Protein AF-A0A962FZZ9-F1 (afdb_monomer_lite)

Foldseek 3Di:
DDPVVVVVVVVVVVLVVVLVVLVVVLVVCCVVVVVVLVVLLVVLVVLVVVLVVVVVVLVVLLVVLVVLLVVLVVLLVVLVVLLVVLVVLLVVLVVQLVVLVVQLVVLVVQLVVLVVVPPVSPVSNVVSVVSNVVSVVSNVVSVVVNVVSVVSNVVSVVVNVVSVVSNVVSVVSNVVSVVVVVVSVVSVVVSVVSNVVSVVVVVVSVVVSVVSNVVSVVVVVPD

Radius of gyration: 48.14 Å; chains: 1; bounding box: 103×18×140 Å

Sequence (223 aa):
MDLCHAITCYEKANKEAEKARVDGIVNKFEGEVGNSISMIAELAGELNSSIEEVISTTESNNTLCRDTLVKGEVANDSLQSLQQTSDNITEFVNFIGDVAKKTNLLALNATIEAARAGDAGKGFAVVAGEVKSLAGETAESSEKIAKQTEEIQRVTTSCFSNVQTILKALENVNESAGGVSGAIKQQKLAISEISGNIQNIQSRMTSLIDDIRKANEGQRKAG

Structure (mmCIF, N/CA/C/O backbone):
data_AF-A0A962FZZ9-F1
#
_entry.id   AF-A0A962FZZ9-F1
#
loop_
_atom_site.group_PDB
_atom_site.id
_atom_site.type_symbol
_atom_site.label_atom_id
_atom_site.label_alt_id
_atom_site.label_comp_id
_atom_site.label_asym_id
_atom_site.label_entity_id
_atom_site.label_seq_id
_atom_site.pdbx_PDB_ins_code
_atom_site.Cartn_x
_atom_site.Cartn_y
_atom_site.Cartn_z
_atom_site.occupancy
_atom_site.B_iso_or_equiv
_atom_site.auth_seq_id
_atom_site.auth_comp_id
_atom_site.auth_asym_id
_atom_site.auth_atom_id
_atom_site.pdbx_PDB_model_num
ATOM 1 N N . MET A 1 1 ? 68.351 6.616 -72.343 1.00 56.19 1 MET A N 1
ATOM 2 C CA . MET A 1 1 ? 67.124 6.362 -71.562 1.00 56.19 1 MET A CA 1
ATOM 3 C C . MET A 1 1 ? 66.189 7.514 -71.884 1.00 56.19 1 MET A C 1
ATOM 5 O O . MET A 1 1 ? 66.529 8.645 -71.566 1.00 56.19 1 MET A O 1
ATOM 9 N N . ASP A 1 2 ? 65.143 7.245 -72.665 1.00 79.06 2 ASP A N 1
ATOM 10 C CA . ASP A 1 2 ? 64.266 8.267 -73.248 1.00 79.06 2 ASP A CA 1
ATOM 11 C C . ASP A 1 2 ? 63.449 9.003 -72.185 1.00 79.06 2 ASP A C 1
ATOM 13 O O . ASP A 1 2 ? 62.897 8.380 -71.277 1.00 79.06 2 ASP A O 1
ATOM 17 N N . LEU A 1 3 ? 63.309 10.320 -72.350 1.00 81.69 3 LEU A N 1
ATOM 18 C CA . LEU A 1 3 ? 62.464 11.194 -71.527 1.00 81.69 3 LEU A CA 1
ATOM 19 C C . LEU A 1 3 ? 61.032 10.640 -71.387 1.00 81.69 3 LEU A C 1
ATOM 21 O O . LEU A 1 3 ? 60.432 10.721 -70.321 1.00 81.69 3 LEU A O 1
ATOM 25 N N . CYS A 1 4 ? 60.529 9.995 -72.442 1.00 81.31 4 CYS A N 1
ATOM 26 C CA . CYS A 1 4 ? 59.229 9.328 -72.469 1.00 81.31 4 CYS A CA 1
ATOM 27 C C . CYS A 1 4 ? 59.126 8.203 -71.421 1.00 81.31 4 CYS A C 1
ATOM 29 O O . CYS A 1 4 ? 58.161 8.146 -70.668 1.00 81.31 4 CYS A O 1
ATOM 31 N N . HIS A 1 5 ? 60.162 7.367 -71.283 1.00 85.25 5 HIS A N 1
ATOM 32 C CA . HIS A 1 5 ? 60.181 6.286 -70.292 1.00 85.25 5 HIS A CA 1
ATOM 33 C C . HIS A 1 5 ? 60.235 6.823 -68.852 1.00 85.25 5 HIS A C 1
ATOM 35 O O . HIS A 1 5 ? 59.588 6.277 -67.961 1.00 85.25 5 HIS A O 1
ATOM 41 N N . ALA A 1 6 ? 60.969 7.917 -68.623 1.00 84.38 6 ALA A N 1
ATOM 42 C CA . ALA A 1 6 ? 61.026 8.575 -67.318 1.00 84.38 6 ALA A CA 1
ATOM 43 C C . ALA A 1 6 ? 59.674 9.198 -66.920 1.00 84.38 6 ALA A C 1
ATOM 45 O O . ALA A 1 6 ? 59.256 9.049 -65.772 1.00 84.38 6 ALA A O 1
ATOM 46 N N . ILE A 1 7 ? 58.968 9.829 -67.867 1.00 84.31 7 ILE A N 1
ATOM 47 C CA . ILE A 1 7 ? 57.622 10.384 -67.655 1.00 84.31 7 ILE A CA 1
ATOM 48 C C . ILE A 1 7 ? 56.624 9.266 -67.330 1.00 84.31 7 ILE A C 1
ATOM 50 O O . ILE A 1 7 ? 55.936 9.354 -66.318 1.00 84.31 7 ILE A O 1
ATOM 54 N N . THR A 1 8 ? 56.608 8.168 -68.096 1.00 85.50 8 THR A N 1
ATOM 55 C CA . THR A 1 8 ? 55.702 7.035 -67.831 1.00 85.50 8 THR A CA 1
ATOM 56 C C . THR A 1 8 ? 55.959 6.390 -66.464 1.00 85.50 8 THR A C 1
ATOM 58 O O . THR A 1 8 ? 55.017 6.039 -65.752 1.00 85.50 8 THR A O 1
ATOM 61 N N . CYS A 1 9 ? 57.225 6.242 -66.061 1.00 83.94 9 CYS A N 1
ATOM 62 C CA . CYS A 1 9 ? 57.574 5.730 -64.735 1.00 83.94 9 CYS A CA 1
ATOM 63 C C . CYS A 1 9 ? 57.132 6.680 -63.611 1.00 83.94 9 CYS A C 1
ATOM 65 O O . CYS A 1 9 ? 56.607 6.215 -62.600 1.00 83.94 9 CYS A O 1
ATOM 67 N N . TYR A 1 10 ? 57.298 7.994 -63.795 1.00 85.25 10 TYR A N 1
ATOM 68 C CA . TYR A 1 10 ? 56.841 9.004 -62.839 1.00 85.25 10 TYR A CA 1
ATOM 69 C C . TYR A 1 10 ? 55.309 9.025 -62.709 1.00 85.25 10 TYR A C 1
ATOM 71 O O . TYR A 1 10 ? 54.787 8.978 -61.597 1.00 85.25 10 TYR A O 1
ATOM 79 N N . GLU A 1 11 ? 54.577 9.011 -63.824 1.00 83.06 11 GLU A N 1
ATOM 80 C CA . GLU A 1 11 ? 53.108 8.975 -63.840 1.00 83.06 11 GLU A CA 1
ATOM 81 C C . GLU A 1 11 ? 52.552 7.708 -63.183 1.00 83.06 11 GLU A C 1
ATOM 83 O O . GLU A 1 11 ? 51.590 7.775 -62.414 1.00 83.06 11 GLU A O 1
ATOM 88 N N . LYS A 1 12 ? 53.175 6.550 -63.435 1.00 84.00 12 LYS A N 1
ATOM 89 C CA . LYS A 1 12 ? 52.783 5.282 -62.814 1.00 84.00 12 LYS A CA 1
ATOM 90 C C . LYS A 1 12 ? 53.017 5.291 -61.301 1.00 84.00 12 LYS A C 1
ATOM 92 O O . LYS A 1 12 ? 52.117 4.915 -60.555 1.00 84.00 12 LYS A O 1
ATOM 97 N N . ALA A 1 13 ? 54.185 5.756 -60.855 1.00 83.62 13 ALA A N 1
ATOM 98 C CA . ALA A 1 13 ? 54.503 5.869 -59.432 1.00 83.62 13 ALA A CA 1
ATOM 99 C C . ALA A 1 13 ? 53.561 6.849 -58.712 1.00 83.62 13 ALA A C 1
ATOM 101 O O . ALA A 1 13 ? 53.113 6.573 -57.600 1.00 83.62 13 ALA A O 1
ATOM 102 N N . ASN A 1 14 ? 53.206 7.962 -59.361 1.00 84.06 14 ASN A N 1
ATOM 103 C CA . ASN A 1 14 ? 52.267 8.934 -58.808 1.00 84.06 14 ASN A CA 1
ATOM 104 C C . ASN A 1 14 ? 50.839 8.360 -58.697 1.00 84.06 14 ASN A C 1
ATOM 106 O O . ASN A 1 14 ? 50.213 8.493 -57.648 1.00 84.06 14 ASN A O 1
ATOM 110 N N . LYS A 1 15 ? 50.355 7.633 -59.721 1.00 82.06 15 LYS A N 1
ATOM 111 C CA . LYS A 1 15 ? 49.059 6.919 -59.685 1.00 82.06 15 LYS A CA 1
ATOM 112 C C . LYS A 1 15 ? 49.011 5.849 -58.582 1.00 82.06 15 LYS A C 1
ATOM 114 O O . LYS A 1 15 ? 47.997 5.708 -57.903 1.00 82.06 15 LYS A O 1
ATOM 119 N N . GLU A 1 16 ? 50.091 5.092 -58.383 1.00 81.88 16 GLU A N 1
ATOM 120 C CA . GLU A 1 16 ? 50.178 4.081 -57.316 1.00 81.88 16 GLU A CA 1
ATOM 121 C C . GLU A 1 16 ? 50.181 4.714 -55.913 1.00 81.88 16 GLU A C 1
ATOM 123 O O . GLU A 1 16 ? 49.496 4.218 -55.015 1.00 81.88 16 GLU A O 1
ATOM 128 N N . ALA A 1 17 ? 50.886 5.835 -55.730 1.00 84.62 17 ALA A N 1
ATOM 129 C CA . ALA A 1 17 ? 50.900 6.576 -54.469 1.00 84.62 17 ALA A CA 1
ATOM 130 C C . ALA A 1 17 ? 49.533 7.202 -54.138 1.00 84.62 17 ALA A C 1
ATOM 132 O O . ALA A 1 17 ? 49.081 7.139 -52.992 1.00 84.62 17 ALA A O 1
ATOM 133 N N . GLU A 1 18 ? 48.846 7.769 -55.133 1.00 83.06 18 GLU A N 1
ATOM 134 C CA . GLU A 1 18 ? 47.505 8.333 -54.963 1.00 83.06 18 GLU A CA 1
ATOM 135 C C . GLU A 1 18 ? 46.477 7.249 -54.617 1.00 83.06 18 GLU A C 1
ATOM 137 O O . GLU A 1 18 ? 45.698 7.424 -53.675 1.00 83.06 18 GLU A O 1
ATOM 142 N N . LYS A 1 19 ? 46.553 6.081 -55.273 1.00 82.31 19 LYS A N 1
ATOM 143 C CA . LYS A 1 19 ? 45.726 4.916 -54.939 1.00 82.31 19 LYS A CA 1
ATOM 144 C C . LYS A 1 19 ? 45.917 4.489 -53.484 1.00 82.31 19 LYS A C 1
ATOM 146 O O . LYS A 1 19 ? 44.936 4.363 -52.756 1.00 82.31 19 LYS A O 1
ATOM 151 N N . ALA A 1 20 ? 47.166 4.298 -53.058 1.00 86.00 20 ALA A N 1
ATOM 152 C CA . ALA A 1 20 ? 47.480 3.893 -51.689 1.00 86.00 20 ALA A CA 1
ATOM 153 C C . ALA A 1 20 ? 46.968 4.913 -50.657 1.00 86.00 20 ALA A C 1
ATOM 155 O O . ALA A 1 20 ? 46.494 4.532 -49.585 1.00 86.00 20 ALA A O 1
ATOM 156 N N . ARG A 1 21 ? 47.006 6.211 -50.993 1.00 87.88 21 ARG A N 1
ATOM 157 C CA . ARG A 1 21 ? 46.450 7.276 -50.149 1.00 87.88 21 ARG A CA 1
ATOM 158 C C . ARG A 1 21 ? 44.929 7.171 -50.025 1.00 87.88 21 ARG A C 1
ATOM 160 O O . ARG A 1 21 ? 44.414 7.265 -48.914 1.00 87.88 21 ARG A O 1
ATOM 167 N N . VAL A 1 22 ? 44.217 6.987 -51.139 1.00 87.25 22 VAL A N 1
ATOM 168 C CA . VAL A 1 22 ? 42.750 6.852 -51.150 1.00 87.25 22 VAL A CA 1
ATOM 169 C C . VAL A 1 22 ? 42.314 5.586 -50.411 1.00 87.25 22 VAL A C 1
ATOM 171 O O . VAL A 1 22 ? 41.445 5.675 -49.547 1.00 87.25 22 VAL A O 1
ATOM 174 N N . ASP A 1 23 ? 42.962 4.445 -50.655 1.00 86.94 23 ASP A N 1
ATOM 175 C CA . ASP A 1 23 ? 42.668 3.183 -49.962 1.00 86.94 23 ASP A CA 1
ATOM 176 C C . ASP A 1 23 ? 42.899 3.308 -48.444 1.00 86.94 23 ASP A C 1
ATOM 178 O O . ASP A 1 23 ? 42.096 2.825 -47.646 1.00 86.94 23 ASP A O 1
ATOM 182 N N . GLY A 1 24 ? 43.950 4.023 -48.023 1.00 90.19 24 GLY A N 1
ATOM 183 C CA . GLY A 1 24 ? 44.205 4.321 -46.612 1.00 90.19 24 GLY A CA 1
ATOM 184 C C . GLY A 1 24 ? 43.104 5.165 -45.956 1.00 90.19 24 GLY A C 1
ATOM 185 O O . GLY A 1 24 ? 42.694 4.872 -44.832 1.00 90.19 24 GLY A O 1
ATOM 186 N N . ILE A 1 25 ? 42.589 6.183 -46.657 1.00 90.19 25 ILE A N 1
ATOM 187 C CA . ILE A 1 25 ? 41.469 7.011 -46.177 1.00 90.19 25 ILE A CA 1
ATOM 188 C C . ILE A 1 25 ? 40.185 6.180 -46.090 1.00 90.19 25 ILE A C 1
ATOM 190 O O . ILE A 1 25 ? 39.494 6.247 -45.075 1.00 90.19 25 ILE A O 1
ATOM 194 N N . VAL A 1 26 ? 39.887 5.380 -47.118 1.00 91.19 26 VAL A N 1
ATOM 195 C CA . VAL A 1 26 ? 38.703 4.509 -47.163 1.00 91.19 26 VAL A CA 1
ATOM 196 C C . VAL A 1 26 ? 38.729 3.502 -46.021 1.00 91.19 26 VAL A C 1
ATOM 198 O O . VAL A 1 26 ? 37.742 3.393 -45.306 1.00 91.19 26 VAL A O 1
ATOM 201 N N . ASN A 1 27 ? 39.855 2.826 -45.786 1.00 90.56 27 ASN A N 1
ATOM 202 C CA . ASN A 1 27 ? 39.973 1.847 -44.702 1.00 90.56 27 ASN A CA 1
ATOM 203 C C . ASN A 1 27 ? 39.841 2.499 -43.317 1.00 90.56 27 ASN A C 1
ATOM 205 O O . ASN A 1 27 ? 39.229 1.924 -42.418 1.00 90.56 27 ASN A O 1
ATOM 209 N N . LYS A 1 28 ? 40.388 3.709 -43.135 1.00 91.50 28 LYS A N 1
ATOM 210 C CA . LYS A 1 28 ? 40.236 4.460 -41.882 1.00 91.50 28 LYS A CA 1
ATOM 211 C C . LYS A 1 28 ? 38.779 4.870 -41.650 1.00 91.50 28 LYS A C 1
ATOM 213 O O . LYS A 1 28 ? 38.258 4.649 -40.562 1.00 91.50 28 LYS A O 1
ATOM 218 N N . PHE A 1 29 ? 38.123 5.417 -42.673 1.00 90.12 29 PHE A N 1
ATOM 219 C CA . PHE A 1 29 ? 36.701 5.758 -42.630 1.00 90.12 29 PHE A CA 1
ATOM 220 C C . PHE A 1 29 ? 35.831 4.520 -42.365 1.00 90.12 29 PHE A C 1
ATOM 222 O O . PHE A 1 29 ? 34.927 4.571 -41.534 1.00 90.12 29 PHE A O 1
ATOM 229 N N . GLU A 1 30 ? 36.142 3.398 -43.023 1.00 90.19 30 GLU A N 1
ATOM 230 C CA . GLU A 1 30 ? 35.461 2.116 -42.844 1.00 90.19 30 GLU A CA 1
ATOM 231 C C . GLU A 1 30 ? 35.549 1.634 -41.388 1.00 90.19 30 GLU A C 1
ATOM 233 O O . GLU A 1 30 ? 34.533 1.307 -40.776 1.00 90.19 30 GLU A O 1
ATOM 238 N N . GLY A 1 31 ? 36.743 1.677 -40.794 1.00 89.81 31 GLY A N 1
ATOM 239 C CA . GLY A 1 31 ? 36.942 1.318 -39.391 1.00 89.81 31 GLY A CA 1
ATOM 240 C C . GLY A 1 31 ? 36.222 2.252 -38.413 1.00 89.81 31 GLY A C 1
ATOM 241 O O . GLY A 1 31 ? 35.517 1.785 -37.521 1.00 89.81 31 GLY A O 1
ATOM 242 N N . GLU A 1 32 ? 36.365 3.571 -38.568 1.00 91.75 32 GLU A N 1
ATOM 243 C CA . GLU A 1 32 ? 35.791 4.553 -37.632 1.00 91.75 32 GLU A CA 1
ATOM 244 C C . GLU A 1 32 ? 34.254 4.544 -37.641 1.00 91.75 32 GLU A C 1
ATOM 246 O O . GLU A 1 32 ? 33.614 4.515 -36.582 1.00 91.75 32 GLU A O 1
ATOM 251 N N . VAL A 1 33 ? 33.647 4.522 -38.830 1.00 91.94 33 VAL A N 1
ATOM 252 C CA . VAL A 1 33 ? 32.186 4.505 -38.967 1.00 91.94 33 VAL A CA 1
ATOM 253 C C . VAL A 1 33 ? 31.620 3.129 -38.620 1.00 91.94 33 VAL A C 1
ATOM 255 O O . VAL A 1 33 ? 30.605 3.060 -37.931 1.00 91.94 33 VAL A O 1
ATOM 258 N N . GLY A 1 34 ? 32.285 2.036 -39.013 1.00 91.56 34 GLY A N 1
ATOM 259 C CA . GLY A 1 34 ? 31.862 0.674 -38.672 1.00 91.56 34 GLY A CA 1
ATOM 260 C C . GLY A 1 34 ? 31.853 0.415 -37.162 1.00 91.56 34 GLY A C 1
ATOM 261 O O . GLY A 1 34 ? 30.893 -0.155 -36.633 1.00 91.56 34 GLY A O 1
ATOM 262 N N . ASN A 1 35 ? 32.868 0.912 -36.449 1.00 93.88 35 ASN A N 1
ATOM 263 C CA . ASN A 1 35 ? 32.917 0.861 -34.986 1.00 93.88 35 ASN A CA 1
ATOM 264 C C . ASN A 1 35 ? 31.787 1.684 -34.356 1.00 93.88 35 ASN A C 1
ATOM 266 O O . ASN A 1 35 ? 31.123 1.213 -33.436 1.00 93.88 35 ASN A O 1
ATOM 270 N N . SER A 1 36 ? 31.529 2.887 -34.880 1.00 93.31 36 SER A N 1
ATOM 271 C CA . SER A 1 36 ? 30.443 3.749 -34.394 1.00 93.31 36 SER A CA 1
ATOM 272 C C . SER A 1 36 ? 29.069 3.100 -34.592 1.00 93.31 36 SER A C 1
ATOM 274 O O . SER A 1 36 ? 28.254 3.091 -33.677 1.00 93.31 36 SER A O 1
ATOM 276 N N . ILE A 1 37 ? 28.825 2.497 -35.758 1.00 94.62 37 ILE A N 1
ATOM 277 C CA . ILE A 1 37 ? 27.598 1.743 -36.051 1.00 94.62 37 ILE A CA 1
ATOM 278 C C . ILE A 1 37 ? 27.416 0.581 -35.070 1.00 94.62 37 ILE A C 1
ATOM 280 O O . ILE A 1 37 ? 26.327 0.413 -34.522 1.00 94.62 37 ILE A O 1
ATOM 284 N N . SER A 1 38 ? 28.475 -0.196 -34.836 1.00 93.00 38 SER A N 1
ATOM 285 C CA . SER A 1 38 ? 28.430 -1.350 -33.929 1.00 93.00 38 SER A CA 1
ATOM 286 C C . SER A 1 38 ? 28.113 -0.922 -32.495 1.00 93.00 38 SER A C 1
ATOM 288 O O . SER A 1 38 ? 27.245 -1.515 -31.862 1.00 93.00 38 SER A O 1
ATOM 290 N N . MET A 1 39 ? 28.734 0.163 -32.022 1.00 95.50 39 MET A N 1
ATOM 291 C CA . MET A 1 39 ? 28.469 0.732 -30.698 1.00 95.50 39 MET A CA 1
ATOM 292 C C . MET A 1 39 ? 27.019 1.215 -30.553 1.00 95.50 39 MET A C 1
ATOM 294 O O . MET A 1 39 ? 26.377 0.951 -29.542 1.00 95.50 39 MET A O 1
ATOM 298 N N . ILE A 1 40 ? 26.466 1.898 -31.562 1.00 94.69 40 ILE A N 1
ATOM 299 C CA . ILE A 1 40 ? 25.064 2.348 -31.512 1.00 94.69 40 ILE A CA 1
ATOM 300 C C . ILE A 1 40 ? 24.113 1.139 -31.522 1.00 94.69 40 ILE A C 1
ATOM 302 O O . ILE A 1 40 ? 23.095 1.161 -30.833 1.00 94.69 40 ILE A O 1
ATOM 306 N N . ALA A 1 41 ? 24.430 0.077 -32.270 1.00 92.62 41 ALA A N 1
ATOM 307 C CA . ALA A 1 41 ? 23.616 -1.138 -32.303 1.00 92.62 41 ALA A CA 1
ATOM 308 C C . ALA A 1 41 ? 23.592 -1.854 -30.943 1.00 92.62 41 ALA A C 1
ATOM 310 O O . ALA A 1 41 ? 22.530 -2.297 -30.508 1.00 92.62 41 ALA A O 1
ATOM 311 N N . GLU A 1 42 ? 24.739 -1.920 -30.265 1.00 95.44 42 GLU A N 1
ATOM 312 C CA . GLU A 1 42 ? 24.859 -2.455 -28.906 1.00 95.44 42 GLU A CA 1
ATOM 313 C C . GLU A 1 42 ? 24.016 -1.644 -27.913 1.00 95.44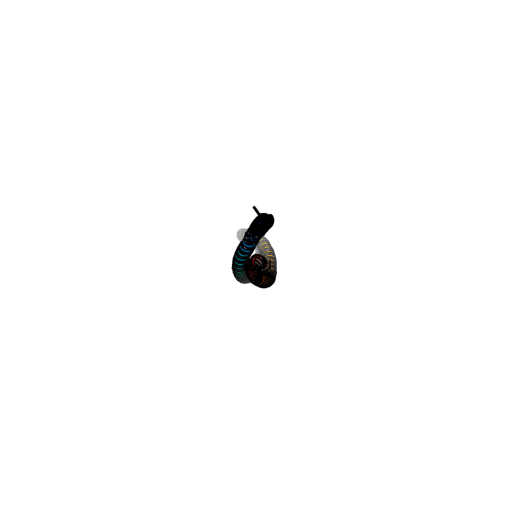 42 GLU A C 1
ATOM 315 O O . GLU A 1 42 ? 23.142 -2.206 -27.254 1.00 95.44 42 GLU A O 1
ATOM 320 N N . LEU A 1 43 ? 24.168 -0.314 -27.903 1.00 95.19 43 LEU A N 1
ATOM 321 C CA . LEU A 1 43 ? 23.377 0.583 -27.050 1.00 95.19 43 LEU A CA 1
ATOM 322 C C . LEU A 1 43 ? 21.867 0.471 -27.316 1.00 95.19 43 LEU A C 1
ATOM 324 O O . LEU A 1 43 ? 21.064 0.520 -26.386 1.00 95.19 43 LEU A O 1
ATOM 328 N N . ALA A 1 44 ? 21.456 0.305 -28.576 1.00 93.62 44 ALA A N 1
ATOM 329 C CA . ALA A 1 44 ? 20.053 0.082 -28.923 1.00 93.62 44 ALA A CA 1
ATOM 330 C C . ALA A 1 44 ? 19.524 -1.252 -28.358 1.00 93.62 44 ALA A C 1
ATOM 332 O O . ALA A 1 44 ? 18.380 -1.315 -27.902 1.00 93.62 44 ALA A O 1
ATOM 333 N N . GLY A 1 45 ? 20.352 -2.302 -28.352 1.00 92.69 45 GLY A N 1
ATOM 334 C CA . GLY A 1 45 ? 20.032 -3.595 -27.741 1.00 92.69 45 GLY A CA 1
ATOM 335 C C . GLY A 1 45 ? 19.935 -3.533 -26.212 1.00 92.69 45 GLY A C 1
ATOM 336 O O . GLY A 1 45 ? 18.989 -4.074 -25.630 1.00 92.69 45 GLY A O 1
ATOM 337 N N . GLU A 1 46 ? 20.859 -2.825 -25.560 1.00 95.19 46 GLU A N 1
ATOM 338 C CA . GLU A 1 46 ? 20.808 -2.567 -24.115 1.00 95.19 46 GLU A CA 1
ATOM 339 C C . GLU A 1 46 ? 19.552 -1.776 -23.729 1.00 95.19 46 GLU A C 1
ATOM 341 O O . GLU A 1 46 ? 18.844 -2.156 -22.795 1.00 95.19 46 GLU A O 1
ATOM 346 N N . LEU A 1 47 ? 19.211 -0.727 -24.488 1.00 94.88 47 LEU A N 1
ATOM 347 C CA . LEU A 1 47 ? 17.989 0.049 -24.269 1.00 94.88 47 LEU A CA 1
ATOM 348 C C . LEU A 1 47 ? 16.725 -0.802 -24.420 1.00 94.88 47 LEU A C 1
ATOM 350 O O . LEU A 1 47 ? 15.811 -0.671 -23.609 1.00 94.88 47 LEU A O 1
ATOM 354 N N . ASN A 1 48 ? 16.662 -1.693 -25.416 1.00 93.81 48 ASN A N 1
ATOM 355 C CA . ASN A 1 48 ? 15.520 -2.600 -25.554 1.00 93.81 48 ASN A CA 1
ATOM 356 C C . ASN A 1 48 ? 15.388 -3.523 -24.333 1.00 93.81 48 ASN A C 1
ATOM 358 O O . ASN A 1 48 ? 14.285 -3.713 -23.826 1.00 93.81 48 ASN A O 1
ATOM 362 N N . SER A 1 49 ? 16.510 -4.045 -23.834 1.00 95.19 49 SER A N 1
ATOM 363 C CA .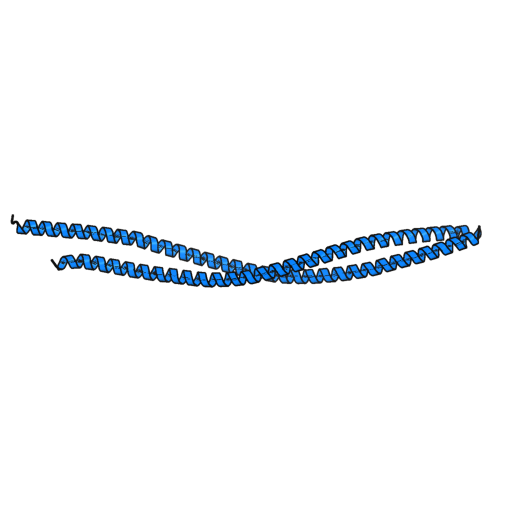 SER A 1 49 ? 16.530 -4.907 -22.646 1.00 95.19 49 SER A CA 1
ATOM 364 C C . SER A 1 49 ? 16.074 -4.150 -21.392 1.00 95.19 49 SER A C 1
ATOM 366 O O . SER A 1 49 ? 15.244 -4.647 -20.634 1.00 95.19 49 SER A O 1
ATOM 368 N N . SER A 1 50 ? 16.538 -2.909 -21.212 1.00 95.94 50 SER A N 1
ATOM 369 C CA . SER A 1 50 ? 16.097 -2.036 -20.117 1.00 95.94 50 SER A CA 1
ATOM 370 C C . SER A 1 50 ? 14.596 -1.730 -20.194 1.00 95.94 50 SER A C 1
ATOM 372 O O . SER A 1 50 ? 13.906 -1.751 -19.177 1.00 95.94 50 SER A O 1
ATOM 374 N N . ILE A 1 51 ? 14.048 -1.516 -21.394 1.00 94.88 51 ILE A N 1
ATOM 375 C CA . ILE A 1 51 ? 12.603 -1.319 -21.573 1.00 94.88 51 ILE A CA 1
ATOM 376 C C . ILE A 1 51 ? 11.807 -2.557 -21.152 1.00 94.88 51 ILE A C 1
ATOM 378 O O . ILE A 1 51 ? 10.774 -2.414 -20.499 1.00 94.88 51 ILE A O 1
ATOM 382 N N . GLU A 1 52 ? 12.258 -3.761 -21.503 1.00 93.19 52 GLU A N 1
ATOM 383 C CA . GLU A 1 52 ? 11.591 -5.005 -21.095 1.00 93.19 52 GLU A CA 1
ATOM 384 C C . GLU A 1 52 ? 11.578 -5.177 -19.568 1.00 93.19 52 GLU A C 1
ATOM 386 O O . GLU A 1 52 ? 10.559 -5.569 -18.994 1.00 93.19 52 GLU A O 1
ATOM 391 N N . GLU A 1 53 ? 12.659 -4.794 -18.888 1.00 95.06 53 GLU A N 1
ATOM 392 C CA . GLU A 1 53 ? 12.720 -4.770 -17.424 1.00 95.06 53 GLU A CA 1
ATOM 393 C C . GLU A 1 53 ? 11.742 -3.751 -16.815 1.00 95.06 53 GLU A C 1
ATOM 395 O O . GLU A 1 53 ? 11.030 -4.061 -15.851 1.00 95.06 53 GLU A O 1
ATOM 400 N N . VAL A 1 54 ? 11.646 -2.551 -17.398 1.00 93.50 54 VAL A N 1
ATOM 401 C CA . VAL A 1 54 ? 10.693 -1.521 -16.956 1.00 93.50 54 VAL A CA 1
ATOM 402 C C . VAL A 1 54 ? 9.248 -1.989 -17.160 1.00 93.50 54 VAL A C 1
ATOM 404 O O . VAL A 1 54 ? 8.414 -1.750 -16.283 1.00 93.50 54 VAL A O 1
ATOM 407 N N . ILE A 1 55 ? 8.940 -2.692 -18.257 1.00 92.44 55 ILE A N 1
ATOM 408 C CA . ILE A 1 55 ? 7.619 -3.306 -18.489 1.00 92.44 55 ILE A CA 1
ATOM 409 C C . ILE A 1 55 ? 7.297 -4.290 -17.365 1.00 92.44 55 ILE A C 1
ATOM 411 O O . ILE A 1 55 ? 6.285 -4.126 -16.686 1.00 92.44 55 ILE A O 1
ATOM 415 N N . SER A 1 56 ? 8.184 -5.260 -17.130 1.00 93.62 56 SER A N 1
ATOM 416 C CA . SER A 1 56 ? 8.005 -6.286 -16.096 1.00 93.62 56 SER A CA 1
ATOM 417 C C . SER A 1 56 ? 7.798 -5.668 -14.707 1.00 93.62 56 SER A C 1
ATOM 419 O O . SER A 1 56 ? 6.864 -6.013 -13.977 1.00 93.62 56 SER A O 1
ATOM 421 N N . THR A 1 57 ? 8.610 -4.666 -14.365 1.00 93.00 57 THR A N 1
ATOM 422 C CA . THR A 1 57 ? 8.500 -3.933 -13.096 1.00 93.00 57 THR A CA 1
ATOM 423 C C . THR A 1 57 ? 7.173 -3.178 -12.990 1.00 93.00 57 THR A C 1
ATOM 425 O O . THR A 1 57 ? 6.533 -3.184 -11.937 1.00 93.00 57 THR A O 1
ATOM 428 N N . THR A 1 58 ? 6.718 -2.559 -14.080 1.00 92.19 58 THR A N 1
ATOM 429 C CA . THR A 1 58 ? 5.443 -1.828 -14.123 1.00 92.19 58 THR A CA 1
ATOM 430 C C . THR A 1 58 ? 4.248 -2.771 -13.953 1.00 92.19 58 THR A C 1
ATOM 432 O O . THR A 1 58 ? 3.329 -2.466 -13.193 1.00 92.19 58 THR A O 1
ATOM 435 N N . GLU A 1 59 ? 4.259 -3.939 -14.597 1.00 90.81 59 GLU A N 1
ATOM 436 C CA . GLU A 1 59 ? 3.211 -4.961 -14.453 1.00 90.81 59 GLU A CA 1
ATOM 437 C C . GLU A 1 59 ? 3.147 -5.532 -13.028 1.00 90.81 59 GLU A C 1
ATOM 439 O O . GLU A 1 59 ? 2.061 -5.677 -12.451 1.00 90.81 59 GLU A O 1
ATOM 444 N N . SER A 1 60 ? 4.312 -5.793 -12.430 1.00 93.44 60 SER A N 1
ATOM 445 C CA . SER A 1 60 ? 4.424 -6.220 -11.033 1.00 93.44 60 SER A CA 1
ATOM 446 C C . SER A 1 60 ? 3.849 -5.166 -10.078 1.00 93.44 60 SER A C 1
ATOM 448 O O . SER A 1 60 ? 3.008 -5.481 -9.230 1.00 93.44 60 SER A O 1
ATOM 450 N N . ASN A 1 61 ? 4.201 -3.891 -10.277 1.00 92.06 61 ASN A N 1
ATOM 451 C CA . ASN A 1 61 ? 3.675 -2.780 -9.482 1.00 92.06 61 ASN A CA 1
ATOM 452 C C . ASN A 1 61 ? 2.153 -2.640 -9.605 1.00 92.06 61 ASN A C 1
ATOM 454 O O . ASN A 1 61 ? 1.481 -2.439 -8.594 1.00 92.06 61 ASN A O 1
ATOM 458 N N . ASN A 1 62 ? 1.591 -2.794 -10.807 1.00 91.12 62 ASN A N 1
ATOM 459 C CA . ASN A 1 62 ? 0.139 -2.767 -11.008 1.00 91.12 62 ASN A CA 1
ATOM 460 C C . ASN A 1 62 ? -0.565 -3.895 -10.245 1.00 91.12 62 ASN A C 1
ATOM 462 O O . ASN A 1 62 ? -1.605 -3.678 -9.619 1.00 91.12 62 ASN A O 1
ATOM 466 N N . THR A 1 63 ? 0.021 -5.093 -10.252 1.00 93.06 63 THR A N 1
ATOM 467 C CA . THR A 1 63 ? -0.506 -6.239 -9.501 1.00 93.06 63 THR A CA 1
ATOM 468 C C . THR A 1 63 ? -0.479 -5.969 -7.996 1.00 93.06 63 THR A C 1
ATOM 470 O O . THR A 1 63 ? -1.486 -6.174 -7.317 1.00 93.06 63 THR A O 1
ATOM 473 N N . LEU A 1 64 ? 0.634 -5.436 -7.483 1.00 93.12 64 LEU A N 1
ATOM 474 C CA . LEU A 1 64 ? 0.776 -5.063 -6.075 1.00 93.12 64 LEU A CA 1
ATOM 475 C C . LEU A 1 64 ? -0.211 -3.959 -5.666 1.00 93.12 64 LEU A C 1
ATOM 477 O O . LEU A 1 64 ? -0.821 -4.044 -4.599 1.00 93.12 64 LEU A O 1
ATOM 481 N N . CYS A 1 65 ? -0.411 -2.946 -6.512 1.00 92.94 65 CYS A N 1
ATOM 482 C CA . CYS A 1 65 ? -1.380 -1.880 -6.255 1.00 92.94 65 CYS A CA 1
ATOM 483 C C . CYS A 1 65 ? -2.799 -2.438 -6.152 1.00 92.94 65 CYS A C 1
ATOM 485 O O . CYS A 1 65 ? -3.520 -2.106 -5.214 1.00 92.94 65 CYS A O 1
ATOM 487 N N . ARG A 1 66 ? -3.183 -3.341 -7.061 1.00 91.31 66 ARG A N 1
ATOM 488 C CA . ARG A 1 66 ? -4.501 -3.983 -7.041 1.00 91.31 66 ARG A CA 1
ATOM 489 C C . ARG A 1 66 ? -4.723 -4.834 -5.790 1.00 91.31 66 ARG A C 1
ATOM 491 O O . ARG A 1 66 ? -5.788 -4.745 -5.189 1.00 91.31 66 ARG A O 1
ATOM 498 N N . ASP A 1 67 ? -3.734 -5.626 -5.382 1.00 94.38 67 ASP A N 1
ATOM 499 C CA . ASP A 1 67 ? -3.801 -6.395 -4.130 1.00 94.38 67 ASP A CA 1
ATOM 500 C C . ASP A 1 67 ? -3.923 -5.471 -2.906 1.00 94.38 67 ASP A C 1
ATOM 502 O O . ASP A 1 67 ? -4.715 -5.713 -1.994 1.00 94.38 67 ASP A O 1
ATOM 506 N N . THR A 1 68 ? -3.194 -4.354 -2.913 1.00 94.44 68 THR A N 1
ATOM 507 C CA . THR A 1 68 ? -3.246 -3.370 -1.825 1.00 94.44 68 THR A CA 1
ATOM 508 C C . THR A 1 68 ? -4.600 -2.658 -1.759 1.00 94.44 68 THR A C 1
ATOM 510 O O . THR A 1 68 ? -5.095 -2.428 -0.658 1.00 94.44 68 THR A O 1
ATOM 513 N N . LEU A 1 69 ? -5.239 -2.369 -2.900 1.00 92.94 69 LEU A N 1
ATOM 514 C CA . LEU A 1 69 ? -6.602 -1.822 -2.942 1.00 92.94 69 LEU A CA 1
ATOM 515 C C . LEU A 1 69 ? -7.600 -2.767 -2.259 1.00 92.94 69 LEU A C 1
ATOM 517 O O . LEU A 1 69 ? -8.316 -2.341 -1.356 1.00 92.94 69 LEU A O 1
ATOM 521 N N . VAL A 1 70 ? -7.572 -4.060 -2.602 1.00 94.06 70 VAL A N 1
ATOM 522 C CA . VAL A 1 70 ? -8.441 -5.077 -1.978 1.00 94.06 70 VAL A CA 1
ATOM 523 C C . VAL A 1 70 ? -8.197 -5.162 -0.468 1.00 94.06 70 VAL A C 1
ATOM 525 O O . VAL A 1 70 ? -9.136 -5.201 0.324 1.00 94.06 70 VAL A O 1
ATOM 528 N N . LYS A 1 71 ? -6.932 -5.148 -0.034 1.00 94.94 71 LYS A N 1
ATOM 529 C CA . LYS A 1 71 ? -6.590 -5.133 1.399 1.00 94.94 71 LYS A CA 1
ATOM 530 C C . LYS A 1 71 ? -7.083 -3.870 2.105 1.00 94.94 71 LYS A C 1
ATOM 532 O O . LYS A 1 71 ? -7.496 -3.947 3.261 1.00 94.94 71 LYS A O 1
ATOM 537 N N . GLY A 1 72 ? -7.047 -2.725 1.427 1.00 95.06 72 GLY A N 1
ATOM 538 C CA . GLY A 1 72 ? -7.583 -1.467 1.935 1.00 95.06 72 GLY A CA 1
ATOM 539 C C . GLY A 1 72 ? -9.099 -1.516 2.134 1.00 95.06 72 GLY A C 1
ATOM 540 O O . GLY A 1 72 ? -9.575 -1.071 3.175 1.00 95.06 72 GLY A O 1
ATOM 541 N N . GLU A 1 73 ? -9.846 -2.122 1.207 1.00 92.50 73 GLU A N 1
ATOM 542 C CA . GLU A 1 73 ? -11.294 -2.350 1.349 1.00 92.50 73 GLU A CA 1
ATOM 543 C C . GLU A 1 73 ? -11.610 -3.247 2.557 1.00 92.50 73 GLU A C 1
ATOM 545 O O . GLU A 1 73 ? -12.408 -2.874 3.415 1.00 92.50 73 GLU A O 1
ATOM 550 N N . VAL A 1 74 ? -10.903 -4.372 2.712 1.00 95.81 74 VAL A N 1
ATOM 551 C CA . VAL A 1 74 ? -11.080 -5.272 3.870 1.00 95.81 74 VAL A CA 1
ATOM 552 C C . VAL A 1 74 ? -10.761 -4.570 5.199 1.00 95.81 74 VAL A C 1
ATOM 554 O O . VAL A 1 74 ? -11.443 -4.781 6.210 1.00 95.81 74 VAL A O 1
ATOM 557 N N . ALA A 1 75 ? -9.732 -3.717 5.222 1.00 95.94 75 ALA A N 1
ATOM 558 C CA . ALA A 1 75 ? -9.404 -2.909 6.394 1.00 95.94 75 ALA A CA 1
ATOM 559 C C . ALA A 1 75 ? -10.515 -1.893 6.708 1.00 95.94 75 ALA A C 1
ATOM 561 O O . ALA A 1 75 ? -10.848 -1.692 7.875 1.00 95.94 75 ALA A O 1
ATOM 562 N N . ASN A 1 76 ? -11.115 -1.291 5.680 1.00 94.00 76 ASN A N 1
ATOM 563 C CA . ASN A 1 76 ? -12.227 -0.354 5.809 1.00 94.00 76 ASN A CA 1
ATOM 564 C C . ASN A 1 76 ? -13.461 -1.019 6.448 1.00 94.00 76 ASN A C 1
ATOM 566 O O . ASN A 1 76 ? -14.019 -0.482 7.406 1.00 94.00 76 ASN A O 1
ATOM 570 N N . ASP A 1 77 ? -13.818 -2.224 5.998 1.00 95.12 77 ASP A N 1
ATOM 571 C CA . ASP A 1 77 ? -14.934 -3.009 6.550 1.00 95.12 77 ASP A CA 1
ATOM 572 C C . ASP A 1 77 ? -14.684 -3.427 8.009 1.00 95.12 77 ASP A C 1
ATOM 574 O O . ASP A 1 77 ? -15.574 -3.372 8.867 1.00 95.12 77 ASP A O 1
ATOM 578 N N . SER A 1 78 ? -13.440 -3.806 8.317 1.00 96.06 78 SER A N 1
ATOM 579 C CA . SER A 1 78 ? -13.006 -4.140 9.679 1.00 96.06 78 SER A CA 1
ATOM 580 C C . SER A 1 78 ? -13.130 -2.941 10.622 1.00 96.06 78 SER A C 1
ATOM 582 O O . SER A 1 78 ? -13.631 -3.076 11.740 1.00 96.06 78 SER A O 1
ATOM 584 N N . LEU A 1 79 ? -12.718 -1.753 10.169 1.00 96.38 79 LEU A N 1
ATOM 585 C CA . LEU A 1 79 ? -12.832 -0.513 10.940 1.00 96.38 79 LEU A CA 1
ATOM 586 C C . LEU A 1 79 ? -14.293 -0.100 11.146 1.00 96.38 79 LEU A C 1
ATOM 588 O O . LEU A 1 79 ? -14.649 0.329 12.241 1.00 96.38 79 LEU A O 1
ATOM 592 N N . GLN A 1 80 ? -15.153 -0.279 10.140 1.00 95.25 80 GLN A N 1
ATOM 593 C CA . GLN A 1 80 ? -16.587 -0.024 10.279 1.00 95.25 80 GLN A CA 1
ATOM 594 C C . GLN A 1 80 ? -17.231 -0.962 11.311 1.00 95.25 80 GLN A C 1
ATOM 596 O O . GLN A 1 80 ? -18.006 -0.523 12.162 1.00 95.25 80 GLN A O 1
ATOM 601 N N . SER A 1 81 ? -16.868 -2.246 11.282 1.00 96.12 81 SER A N 1
ATOM 602 C CA . SER A 1 81 ? -17.339 -3.235 12.259 1.00 96.12 81 SER A CA 1
ATOM 603 C C . SER A 1 81 ? -16.859 -2.915 13.679 1.00 96.12 81 SER A C 1
ATOM 605 O O . SER A 1 81 ? -17.615 -3.060 14.645 1.00 96.12 81 SER A O 1
ATOM 607 N N . LEU A 1 82 ? -15.616 -2.440 13.815 1.00 96.38 82 LEU A N 1
ATOM 608 C CA . LEU A 1 82 ? -15.066 -1.994 15.093 1.00 96.38 82 LEU A CA 1
ATOM 609 C C . LEU A 1 82 ? -15.820 -0.772 15.627 1.00 96.38 82 LEU A C 1
ATOM 611 O O . LEU A 1 82 ? -16.215 -0.782 16.789 1.00 96.38 82 LEU A O 1
ATOM 615 N N . GLN A 1 83 ? -16.091 0.223 14.776 1.00 95.88 83 GLN A N 1
ATOM 616 C CA . GLN A 1 83 ? -16.872 1.404 15.148 1.00 95.88 83 GLN A CA 1
ATOM 617 C C . GLN A 1 83 ? -18.259 1.012 15.677 1.00 95.88 83 GLN A C 1
ATOM 619 O O . GLN A 1 83 ? -18.623 1.410 16.780 1.00 95.88 83 GLN A O 1
ATOM 624 N N . GLN A 1 84 ? -18.987 0.152 14.956 1.00 96.19 84 GLN A N 1
ATOM 625 C CA . GLN A 1 84 ? -20.299 -0.335 15.398 1.00 96.19 84 GLN A CA 1
ATOM 626 C C . GLN A 1 84 ? -20.221 -1.075 16.742 1.00 96.19 84 GLN A C 1
ATOM 628 O O . GLN A 1 84 ? -21.097 -0.938 17.596 1.00 96.19 84 GLN A O 1
ATOM 633 N N . THR A 1 85 ? -19.168 -1.868 16.943 1.00 96.62 85 THR A N 1
ATOM 634 C CA . THR A 1 85 ? -18.957 -2.599 18.198 1.00 96.62 85 THR A CA 1
ATOM 635 C C . THR A 1 85 ? -18.684 -1.638 19.356 1.00 96.62 85 THR A C 1
ATOM 637 O O . THR A 1 85 ? -19.252 -1.805 20.434 1.00 96.62 85 THR A O 1
ATOM 640 N N . SER A 1 86 ? -17.864 -0.608 19.141 1.00 96.81 86 SER A N 1
ATOM 641 C CA . SER A 1 86 ? -17.597 0.439 20.132 1.00 96.81 86 SER A CA 1
ATOM 642 C C . SER A 1 86 ? -18.842 1.262 20.473 1.00 96.81 86 SER A C 1
ATOM 644 O O . SER A 1 86 ? -19.053 1.587 21.643 1.00 96.81 86 SER A O 1
ATOM 646 N N . ASP A 1 87 ? -19.702 1.548 19.495 1.00 95.94 87 ASP A N 1
ATOM 647 C CA . ASP A 1 87 ? -20.973 2.243 19.727 1.00 95.94 87 ASP A CA 1
ATOM 648 C C . ASP A 1 87 ? -21.896 1.407 20.628 1.00 95.94 87 ASP A C 1
ATOM 650 O O . ASP A 1 87 ? -22.411 1.908 21.630 1.00 95.94 87 ASP A O 1
ATOM 654 N N . ASN A 1 88 ? -22.011 0.104 20.353 1.00 97.19 88 ASN A N 1
ATOM 655 C CA . ASN A 1 88 ? -22.782 -0.818 21.191 1.00 97.19 88 ASN A CA 1
ATOM 656 C C . ASN A 1 88 ? -22.216 -0.896 22.621 1.00 97.19 88 ASN A C 1
ATOM 658 O O . ASN A 1 88 ? -22.972 -0.880 23.591 1.00 97.19 88 ASN A O 1
ATOM 662 N N . ILE A 1 89 ? -20.886 -0.958 22.779 1.00 97.12 89 ILE A N 1
ATOM 663 C CA . ILE A 1 89 ? -20.240 -0.942 24.104 1.00 97.12 89 ILE A CA 1
ATOM 664 C C . ILE A 1 89 ? -20.598 0.344 24.853 1.00 97.12 89 ILE A C 1
ATOM 666 O O . ILE A 1 89 ? -20.946 0.283 26.030 1.00 97.12 89 ILE A O 1
ATOM 670 N N . THR A 1 90 ? -20.563 1.490 24.174 1.00 96.88 90 THR A N 1
ATOM 671 C CA . THR A 1 90 ? -20.921 2.787 24.762 1.00 96.88 90 THR A CA 1
ATOM 672 C C . THR A 1 90 ? -22.361 2.782 25.277 1.00 96.88 90 THR A C 1
ATOM 674 O O . THR A 1 90 ? -22.616 3.214 26.402 1.00 96.88 90 THR A O 1
ATOM 677 N N . GLU A 1 91 ? -23.304 2.233 24.506 1.00 97.12 91 GLU A N 1
ATOM 678 C CA . GLU A 1 91 ? -24.700 2.081 24.931 1.00 97.12 91 GLU A CA 1
ATOM 679 C C . GLU A 1 91 ? -24.828 1.203 26.188 1.00 97.12 91 GLU A C 1
ATOM 681 O O . GLU A 1 91 ? -25.461 1.609 27.169 1.00 97.12 91 GLU A O 1
ATOM 686 N N . PHE A 1 92 ? -24.168 0.039 26.212 1.00 97.38 92 PHE A N 1
ATOM 687 C CA . PHE A 1 92 ? -24.175 -0.855 27.374 1.00 97.38 92 PHE A CA 1
ATOM 688 C C . PHE A 1 92 ? -23.566 -0.209 28.620 1.00 97.38 92 PHE A C 1
ATOM 690 O O . PHE A 1 92 ? -24.117 -0.331 29.714 1.00 97.38 92 PHE A O 1
ATOM 697 N N . VAL A 1 93 ? -22.445 0.493 28.471 1.00 97.50 93 VAL A N 1
ATOM 698 C CA . VAL A 1 93 ? -21.758 1.167 29.578 1.00 97.50 93 VAL A CA 1
ATOM 699 C C . VAL A 1 93 ? -22.619 2.290 30.154 1.00 97.50 93 VAL A C 1
ATOM 701 O O . VAL A 1 93 ? -22.733 2.408 31.376 1.00 97.50 93 VAL A O 1
ATOM 704 N N . ASN A 1 94 ? -23.293 3.063 29.299 1.00 96.00 94 ASN A N 1
ATOM 705 C CA . ASN A 1 94 ? -24.244 4.086 29.733 1.00 96.00 94 ASN A CA 1
ATOM 706 C C . ASN A 1 94 ? -25.419 3.470 30.504 1.00 96.00 94 ASN A C 1
ATOM 708 O O . ASN A 1 94 ? -25.773 3.954 31.582 1.00 96.00 94 ASN A O 1
ATOM 712 N N . PHE A 1 95 ? -25.971 2.357 30.010 1.00 97.88 95 PHE A N 1
ATOM 713 C CA . PHE A 1 95 ? -27.023 1.620 30.707 1.00 97.88 95 PHE A CA 1
ATOM 714 C C . PHE A 1 95 ? -26.566 1.118 32.087 1.00 97.88 95 PHE A C 1
ATOM 716 O O . PHE A 1 95 ? -27.284 1.304 33.071 1.00 97.88 95 PHE A O 1
ATOM 723 N N . ILE A 1 96 ? -25.365 0.536 32.195 1.00 97.69 96 ILE A N 1
ATOM 724 C CA . ILE A 1 96 ? -24.795 0.085 33.477 1.00 97.69 96 ILE A CA 1
ATOM 725 C C . ILE A 1 96 ? -24.619 1.270 34.432 1.00 97.69 96 ILE A C 1
ATOM 727 O O . ILE A 1 96 ? -24.999 1.173 35.601 1.00 97.69 96 ILE A O 1
ATOM 731 N N . GLY A 1 97 ? -24.112 2.403 33.941 1.00 96.94 97 GLY A N 1
ATOM 732 C CA . GLY A 1 97 ? -23.982 3.629 34.727 1.00 96.94 97 GLY A CA 1
ATOM 733 C C . GLY A 1 97 ? -25.326 4.115 35.279 1.00 96.94 97 GLY A C 1
ATOM 734 O O . GLY A 1 97 ? -25.422 4.502 36.446 1.00 96.94 97 GLY A O 1
ATOM 735 N N . ASP A 1 98 ? -26.393 4.041 34.487 1.00 97.25 98 ASP A N 1
ATOM 736 C CA . ASP A 1 98 ? -27.737 4.416 34.928 1.00 97.25 98 ASP A CA 1
ATOM 737 C C . ASP A 1 98 ? -28.352 3.412 35.910 1.00 97.25 98 ASP A C 1
ATOM 739 O O . ASP A 1 98 ? -29.023 3.816 36.867 1.00 97.25 98 ASP A O 1
ATOM 743 N N . VAL A 1 99 ? -28.091 2.113 35.736 1.00 97.50 99 VAL A N 1
ATOM 744 C CA . VAL A 1 99 ? -28.447 1.081 36.721 1.00 97.50 99 VAL A CA 1
ATOM 745 C C . VAL A 1 99 ? -27.720 1.341 38.040 1.00 97.50 99 VAL A C 1
ATOM 747 O O . VAL A 1 99 ? -28.360 1.346 39.090 1.00 97.50 99 VAL A O 1
ATOM 750 N N . ALA A 1 100 ? -26.422 1.645 38.006 1.00 97.88 100 ALA A N 1
ATOM 751 C CA . ALA A 1 100 ? -25.630 1.963 39.190 1.00 97.88 100 ALA A CA 1
ATOM 752 C C . ALA A 1 100 ? -26.176 3.196 39.932 1.00 97.88 100 ALA A C 1
ATOM 754 O O . ALA A 1 100 ? -26.379 3.147 41.146 1.00 97.88 100 ALA A O 1
ATOM 755 N N . LYS A 1 101 ? -26.530 4.272 39.213 1.00 96.12 101 LYS A N 1
ATOM 756 C CA . LYS A 1 101 ? -27.179 5.460 39.805 1.00 96.12 101 LYS A CA 1
ATOM 757 C C . LYS A 1 101 ? -28.515 5.119 40.476 1.00 96.12 101 LYS A C 1
ATOM 759 O O . LYS A 1 101 ? -28.771 5.577 41.590 1.00 96.12 101 LYS A O 1
ATOM 764 N N . LYS A 1 102 ? -29.364 4.307 39.832 1.00 97.50 102 LYS A N 1
ATOM 765 C CA . LYS A 1 102 ? -30.650 3.859 40.406 1.00 97.50 102 LYS A CA 1
ATOM 766 C C . LYS A 1 102 ? -30.443 2.995 41.650 1.00 97.50 102 LYS A C 1
ATOM 768 O O . LYS A 1 102 ? -31.114 3.217 42.655 1.00 97.50 102 LYS A O 1
ATOM 773 N N . THR A 1 103 ? -29.492 2.065 41.614 1.00 97.62 103 THR A N 1
ATOM 774 C CA . THR A 1 103 ? -29.131 1.216 42.758 1.00 97.62 103 THR A CA 1
ATOM 775 C C . THR A 1 103 ? -28.598 2.046 43.921 1.00 97.62 103 THR A C 1
ATOM 777 O O . THR A 1 103 ? -29.004 1.829 45.059 1.00 97.62 103 THR A O 1
ATOM 780 N N . ASN A 1 104 ? -27.770 3.057 43.648 1.00 95.25 104 ASN A N 1
ATOM 781 C CA . ASN A 1 104 ? -27.279 3.991 44.661 1.00 95.25 104 ASN A CA 1
ATOM 782 C C . ASN A 1 104 ? -28.430 4.765 45.335 1.00 95.25 104 ASN A C 1
ATOM 784 O O . ASN A 1 104 ? -28.454 4.898 46.558 1.00 95.25 104 ASN A O 1
ATOM 788 N N . LEU A 1 105 ? -29.421 5.229 44.563 1.00 96.62 105 LEU A N 1
ATOM 789 C CA . LEU A 1 105 ? -30.619 5.882 45.109 1.00 96.62 105 LEU A CA 1
ATOM 790 C C . LEU A 1 105 ? -31.488 4.923 45.937 1.00 96.62 105 LEU A C 1
ATOM 792 O O . LEU A 1 105 ? -31.975 5.301 47.002 1.00 96.62 105 LEU A O 1
ATOM 796 N N . LEU A 1 106 ? -31.657 3.676 45.491 1.00 96.81 106 LEU A N 1
ATOM 797 C CA . LEU A 1 106 ? -32.370 2.644 46.251 1.00 96.81 106 LEU A CA 1
ATOM 798 C C . LEU A 1 106 ? -31.665 2.329 47.578 1.00 96.81 106 LEU A C 1
ATOM 800 O O . LEU A 1 106 ? -32.317 2.271 48.620 1.00 96.81 106 LEU A O 1
ATOM 804 N N . ALA A 1 107 ? -30.339 2.187 47.555 1.00 97.19 107 ALA A N 1
ATOM 805 C CA . ALA A 1 107 ? -29.520 1.954 48.741 1.00 97.19 107 ALA A CA 1
ATOM 806 C C . ALA A 1 107 ? -29.563 3.141 49.715 1.00 97.19 107 ALA A C 1
ATOM 808 O O . ALA A 1 107 ? -29.628 2.957 50.932 1.00 97.19 107 ALA A O 1
ATOM 809 N N . LEU A 1 108 ? -29.597 4.371 49.194 1.00 94.69 108 LEU A N 1
ATOM 810 C CA . LEU A 1 108 ? -29.792 5.570 50.003 1.00 94.69 108 LEU A CA 1
ATOM 811 C C . LEU A 1 108 ? -31.154 5.554 50.711 1.00 94.69 108 LEU A C 1
ATOM 813 O O . LEU A 1 108 ? -31.204 5.761 51.922 1.00 94.69 108 LEU A O 1
ATOM 817 N N . ASN A 1 109 ? -32.237 5.249 49.989 1.00 95.81 109 ASN A N 1
ATOM 818 C CA . ASN A 1 109 ? -33.574 5.129 50.577 1.00 95.81 109 ASN A CA 1
ATOM 819 C C . ASN A 1 109 ? -33.622 4.030 51.650 1.00 95.81 109 ASN A C 1
ATOM 821 O O . ASN A 1 109 ? -34.176 4.245 52.725 1.00 95.81 109 ASN A O 1
ATOM 825 N N . ALA A 1 110 ? -32.981 2.884 51.400 1.00 95.50 110 ALA A N 1
ATOM 826 C CA . ALA A 1 110 ? -32.868 1.806 52.380 1.00 95.50 110 ALA A CA 1
ATOM 827 C C . ALA A 1 110 ? -32.072 2.229 53.627 1.00 95.50 110 ALA A C 1
ATOM 829 O O . ALA A 1 110 ? -32.448 1.879 54.742 1.00 95.50 110 ALA A O 1
ATOM 830 N N . THR A 1 111 ? -31.013 3.028 53.460 1.00 94.44 111 THR A N 1
ATOM 831 C CA . THR A 1 111 ? -30.234 3.581 54.581 1.00 94.44 111 THR A CA 1
ATOM 832 C C . THR A 1 111 ? -31.087 4.523 55.439 1.00 94.44 111 THR A C 1
ATOM 834 O O . THR A 1 111 ? -31.014 4.474 56.667 1.00 94.44 111 THR A O 1
ATOM 837 N N . ILE A 1 112 ? -31.925 5.353 54.807 1.00 93.19 112 ILE A N 1
ATOM 838 C CA . ILE A 1 112 ? -32.861 6.256 55.497 1.00 93.19 112 ILE A CA 1
ATOM 839 C C . ILE A 1 112 ? -33.892 5.452 56.297 1.00 93.19 112 ILE A C 1
ATOM 841 O O . ILE A 1 112 ? -34.113 5.735 57.476 1.00 93.19 112 ILE A O 1
ATOM 845 N N . GLU A 1 113 ? -34.493 4.426 55.694 1.00 95.88 113 GLU A N 1
ATOM 846 C CA . GLU A 1 113 ? -35.514 3.621 56.371 1.00 95.88 113 GLU A CA 1
ATOM 847 C C . GLU A 1 113 ? -34.914 2.762 57.498 1.00 95.88 113 GLU A C 1
ATOM 849 O O . GLU A 1 113 ? -35.506 2.631 58.569 1.00 95.88 113 GLU A O 1
ATOM 854 N N . ALA A 1 114 ? -33.688 2.258 57.317 1.00 95.38 114 ALA A N 1
ATOM 855 C CA . ALA A 1 114 ? -32.944 1.564 58.365 1.00 95.38 114 ALA A CA 1
ATOM 856 C C . ALA A 1 114 ? -32.655 2.477 59.569 1.00 95.38 114 ALA A C 1
ATOM 858 O O . ALA A 1 114 ? -32.812 2.050 60.712 1.00 95.38 114 ALA A O 1
ATOM 859 N N . ALA A 1 115 ? -32.298 3.744 59.332 1.00 92.88 115 ALA A N 1
ATOM 860 C CA . ALA A 1 115 ? -32.138 4.729 60.402 1.00 92.88 115 ALA A CA 1
ATOM 861 C C . ALA A 1 115 ? -33.467 5.009 61.126 1.00 92.88 115 ALA A C 1
ATOM 863 O O . ALA A 1 115 ? -33.494 5.151 62.349 1.00 92.88 115 ALA A O 1
ATOM 864 N N . ARG A 1 116 ? -34.582 5.031 60.387 1.00 94.62 116 ARG A N 1
ATOM 865 C CA . ARG A 1 116 ? -35.929 5.237 60.936 1.00 94.62 116 ARG A CA 1
ATOM 866 C C . ARG A 1 116 ? -36.397 4.081 61.825 1.00 94.62 116 ARG A C 1
ATOM 868 O O . ARG A 1 116 ? -37.100 4.319 62.803 1.00 94.62 116 ARG A O 1
ATOM 875 N N . ALA A 1 117 ? -35.977 2.854 61.521 1.00 95.12 117 ALA A N 1
ATOM 876 C CA . ALA A 1 117 ? -36.243 1.666 62.332 1.00 95.12 117 ALA A CA 1
ATOM 877 C C . ALA A 1 117 ? -35.404 1.591 63.630 1.00 95.12 117 ALA A C 1
ATOM 879 O O . ALA A 1 117 ? -35.608 0.685 64.442 1.00 95.12 117 ALA A O 1
ATOM 880 N N . GLY A 1 118 ? -34.468 2.525 63.849 1.00 92.25 118 GLY A N 1
ATOM 881 C CA . GLY A 1 118 ? -33.653 2.597 65.063 1.00 92.25 118 GLY A CA 1
ATOM 882 C C . GLY A 1 118 ? -32.785 1.351 65.266 1.00 92.25 118 GLY A C 1
ATOM 883 O O . GLY A 1 118 ? -32.103 0.893 64.349 1.00 92.25 118 GLY A O 1
ATOM 884 N N . ASP A 1 119 ? -32.807 0.775 66.471 1.00 92.69 119 ASP A N 1
ATOM 885 C CA . ASP A 1 119 ? -31.982 -0.395 66.805 1.00 92.69 119 ASP A CA 1
ATOM 886 C C . ASP A 1 119 ? -32.318 -1.641 65.971 1.00 92.69 119 ASP A C 1
ATOM 888 O O . ASP A 1 119 ? -31.418 -2.424 65.660 1.00 92.69 119 ASP A O 1
ATOM 892 N N . ALA A 1 120 ? -33.574 -1.796 65.537 1.00 91.62 120 ALA A N 1
ATOM 893 C CA . ALA A 1 120 ? -33.996 -2.918 64.698 1.00 91.62 120 ALA A CA 1
ATOM 894 C C . ALA A 1 120 ? -33.431 -2.839 63.264 1.00 91.62 120 ALA A C 1
ATOM 896 O O . ALA A 1 120 ? -33.332 -3.856 62.579 1.00 91.62 120 ALA A O 1
ATOM 897 N N . GLY A 1 121 ? -33.036 -1.643 62.810 1.00 94.06 121 GLY A N 1
ATOM 898 C CA . GLY A 1 121 ? -32.530 -1.391 61.459 1.00 94.06 121 GLY A CA 1
ATOM 899 C C . GLY A 1 121 ? -31.013 -1.500 61.298 1.00 94.06 121 GLY A C 1
ATOM 900 O O . GLY A 1 121 ? -30.526 -1.431 60.171 1.00 94.06 121 GLY A O 1
ATOM 901 N N . LYS A 1 122 ? -30.239 -1.699 62.377 1.00 92.81 122 LYS A N 1
ATOM 902 C CA . LYS A 1 122 ? -28.761 -1.653 62.336 1.00 92.81 122 LYS A CA 1
ATOM 903 C C . LYS A 1 122 ? -28.133 -2.612 61.319 1.00 92.81 122 LYS A C 1
ATOM 905 O O . LYS A 1 122 ? -27.236 -2.210 60.586 1.00 92.81 122 LYS A O 1
ATOM 910 N N . GLY A 1 123 ? -28.618 -3.854 61.231 1.00 93.12 123 GLY A N 1
ATOM 911 C CA . GLY A 1 123 ? -28.128 -4.823 60.239 1.00 93.12 123 GLY A CA 1
ATOM 912 C C . GLY A 1 123 ? -28.468 -4.423 58.799 1.00 93.12 123 GLY A C 1
ATOM 913 O O . GLY A 1 123 ? -27.626 -4.524 57.910 1.00 93.12 123 GLY A O 1
ATOM 914 N N . PHE A 1 124 ? -29.673 -3.887 58.582 1.00 94.06 124 PHE A N 1
ATOM 915 C CA . PHE A 1 124 ? -30.101 -3.362 57.283 1.00 94.06 124 PHE A CA 1
ATOM 916 C C . PHE A 1 124 ? -29.285 -2.138 56.853 1.00 94.06 124 PHE A C 1
ATOM 918 O O . PHE A 1 124 ? -28.964 -2.011 55.675 1.00 94.06 124 PHE A O 1
ATOM 925 N N . ALA A 1 125 ? -28.904 -1.270 57.795 1.00 94.81 125 ALA A N 1
ATOM 926 C CA . ALA A 1 125 ? -28.078 -0.098 57.517 1.00 94.81 125 ALA A CA 1
ATOM 927 C C . ALA A 1 125 ? -26.685 -0.479 56.988 1.00 94.81 125 ALA A C 1
ATO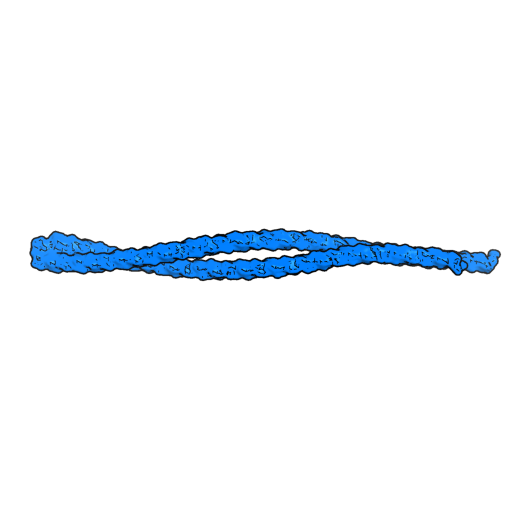M 929 O O . ALA A 1 125 ? -26.193 0.166 56.065 1.00 94.81 125 ALA A O 1
ATOM 930 N N . VAL A 1 126 ? -26.075 -1.546 57.523 1.00 95.62 126 VAL A N 1
ATOM 931 C CA . VAL A 1 126 ? -24.776 -2.053 57.040 1.00 95.62 126 VAL A CA 1
ATOM 932 C C . VAL A 1 126 ? -24.896 -2.552 55.602 1.00 95.62 126 VAL A C 1
ATOM 934 O O . VAL A 1 126 ? -24.125 -2.133 54.743 1.00 95.62 126 VAL A O 1
ATOM 937 N N . VAL A 1 127 ? -25.904 -3.382 55.313 1.00 96.69 127 VAL A N 1
ATOM 938 C CA . VAL A 1 127 ? -26.134 -3.903 53.954 1.00 96.69 127 VAL A CA 1
ATOM 939 C C . VAL A 1 127 ? -26.421 -2.768 52.968 1.00 96.69 127 VAL A C 1
ATOM 941 O O . VAL A 1 127 ? -25.865 -2.751 51.874 1.00 96.69 127 VAL A O 1
ATOM 944 N N . ALA A 1 128 ? -27.248 -1.792 53.353 1.00 96.88 128 ALA A N 1
ATOM 945 C CA . ALA A 1 128 ? -27.550 -0.637 52.513 1.00 96.88 128 ALA A CA 1
ATOM 946 C C . ALA A 1 128 ? -26.301 0.216 52.225 1.00 96.88 128 ALA A C 1
ATOM 948 O O . ALA A 1 128 ? -26.122 0.669 51.095 1.00 96.88 128 ALA A O 1
ATOM 949 N N . GLY A 1 129 ? -25.411 0.391 53.209 1.00 96.44 129 GLY A N 1
ATOM 950 C CA . GLY A 1 129 ? -24.120 1.058 53.027 1.00 96.44 129 GLY A CA 1
ATOM 951 C C . GLY A 1 129 ? -23.206 0.327 52.041 1.00 96.44 129 GLY A C 1
ATOM 952 O O . GLY A 1 129 ? -22.648 0.962 51.146 1.00 96.44 129 GLY A O 1
ATOM 953 N N . GLU A 1 130 ? -23.121 -1.000 52.144 1.00 97.19 130 GLU A N 1
ATOM 954 C CA . GLU A 1 130 ? -22.319 -1.830 51.237 1.00 97.19 130 GLU A CA 1
ATOM 955 C C . GLU A 1 130 ? -22.844 -1.751 49.794 1.00 97.19 130 GLU A C 1
ATOM 957 O O . GLU A 1 130 ? -22.084 -1.491 48.861 1.00 97.19 130 GLU A O 1
ATOM 962 N N . VAL A 1 131 ? -24.167 -1.867 49.605 1.00 97.81 131 VAL A N 1
ATOM 963 C CA . VAL A 1 131 ? -24.810 -1.726 48.284 1.00 97.81 131 VAL A CA 1
ATOM 964 C C . VAL A 1 131 ? -24.559 -0.336 47.699 1.00 97.81 131 VAL A C 1
ATOM 966 O O . VAL A 1 131 ? -24.289 -0.208 46.505 1.00 97.81 131 VAL A O 1
ATOM 969 N N . LYS A 1 132 ? -24.619 0.712 48.530 1.00 96.69 132 LYS A N 1
ATOM 970 C CA . LYS A 1 132 ? -24.326 2.087 48.114 1.00 96.69 132 LYS A CA 1
ATOM 971 C C . LYS A 1 132 ? -22.880 2.229 47.625 1.00 96.69 132 LYS A C 1
ATOM 973 O O . LYS A 1 132 ? -22.651 2.861 46.596 1.00 96.69 132 LYS A O 1
ATOM 978 N N . SER A 1 133 ? -21.923 1.626 48.335 1.00 97.38 133 SER A N 1
ATOM 979 C CA . SER A 1 133 ? -20.505 1.634 47.957 1.00 97.38 133 SER A CA 1
ATOM 980 C C . SER A 1 133 ? -20.270 0.911 46.629 1.00 97.38 133 SER A C 1
ATOM 982 O O . SER A 1 133 ? -19.705 1.501 45.709 1.00 97.38 133 SER A O 1
ATOM 984 N N . LEU A 1 134 ? -20.797 -0.313 46.480 1.00 97.56 134 LEU A N 1
ATOM 985 C CA . LEU A 1 134 ? -20.707 -1.089 45.234 1.00 97.56 134 LEU A CA 1
ATOM 986 C C . LEU A 1 134 ? -21.331 -0.349 44.045 1.00 97.56 134 LEU A C 1
ATOM 988 O O . LEU A 1 134 ? -20.789 -0.366 42.939 1.00 97.56 134 LEU A O 1
ATOM 992 N N . ALA A 1 135 ? -22.468 0.318 44.256 1.00 97.88 135 ALA A N 1
ATOM 993 C CA . ALA A 1 135 ? -23.108 1.120 43.220 1.00 97.88 135 ALA A CA 1
ATOM 994 C C . ALA A 1 135 ? -22.237 2.318 42.800 1.00 97.88 135 ALA A C 1
ATOM 996 O O . ALA A 1 135 ? -22.149 2.622 41.611 1.00 97.88 135 ALA A O 1
ATOM 997 N N . GLY A 1 136 ? -21.558 2.970 43.751 1.00 97.38 136 GLY A N 1
ATOM 998 C CA . GLY A 1 136 ? -20.585 4.027 43.466 1.00 97.38 136 GLY A CA 1
ATOM 999 C C . GLY A 1 136 ? -19.396 3.526 42.642 1.00 97.38 136 GLY A C 1
ATOM 1000 O O . GLY A 1 136 ? -19.086 4.103 41.601 1.00 97.38 136 GLY A O 1
ATOM 1001 N N . GLU A 1 137 ? -18.792 2.411 43.052 1.00 97.81 137 GLU A N 1
ATOM 1002 C CA . GLU A 1 137 ? -17.661 1.794 42.347 1.00 97.81 137 GLU A CA 1
ATOM 1003 C C . GLU A 1 137 ? -18.046 1.331 40.931 1.00 97.81 137 GLU A C 1
ATOM 1005 O O . GLU A 1 137 ? -17.288 1.511 39.973 1.00 97.81 137 GLU A O 1
ATOM 1010 N N . THR A 1 138 ? -19.266 0.808 40.763 1.00 97.62 138 THR A N 1
ATOM 1011 C CA . THR A 1 138 ? -19.808 0.421 39.451 1.00 97.62 138 THR A CA 1
ATOM 1012 C C . THR A 1 138 ? -19.971 1.634 38.533 1.00 97.62 138 THR A C 1
ATOM 1014 O O . THR A 1 138 ? -19.625 1.563 37.351 1.00 97.62 138 THR A O 1
ATOM 1017 N N . ALA A 1 139 ? -20.472 2.759 39.057 1.00 96.69 139 ALA A N 1
ATOM 1018 C CA . ALA A 1 139 ? -20.627 3.991 38.285 1.00 96.69 139 ALA A CA 1
ATOM 1019 C C . ALA A 1 139 ? -19.267 4.558 37.843 1.00 96.69 139 ALA A C 1
ATOM 1021 O O . ALA A 1 139 ? -19.098 4.892 36.671 1.00 96.69 139 ALA A O 1
ATOM 1022 N N . GLU A 1 140 ? -18.285 4.597 38.747 1.00 96.88 140 GLU A N 1
ATOM 1023 C CA . GLU A 1 140 ? -16.925 5.056 38.437 1.00 96.88 140 GLU A CA 1
ATOM 1024 C C . GLU A 1 140 ? -16.246 4.157 37.392 1.00 96.88 140 GLU A C 1
ATOM 1026 O O . GLU A 1 140 ? -15.629 4.638 36.439 1.00 96.88 140 GLU A O 1
ATOM 1031 N N . SER A 1 141 ? -16.388 2.838 37.538 1.00 97.44 141 SER A N 1
ATOM 1032 C CA . SER A 1 141 ? -15.844 1.862 36.591 1.00 97.44 141 SER A CA 1
ATOM 1033 C C . SER A 1 141 ? -16.474 2.010 35.207 1.00 97.44 141 SER A C 1
ATOM 1035 O O . SER A 1 141 ? -15.766 1.988 34.201 1.00 97.44 141 SER A O 1
ATOM 1037 N N . SER A 1 142 ? -17.787 2.239 35.151 1.00 97.31 142 SER A N 1
ATOM 1038 C CA . SER A 1 142 ? -18.500 2.491 33.894 1.00 97.31 142 SER A CA 1
ATOM 1039 C C . SER A 1 142 ? -17.986 3.760 33.209 1.00 97.31 142 SER A C 1
ATOM 1041 O O . SER A 1 142 ? -17.698 3.737 32.016 1.00 97.31 142 SER A O 1
ATOM 1043 N N . GLU A 1 143 ? -17.766 4.849 33.952 1.00 96.19 143 GLU A N 1
ATOM 1044 C CA . GLU A 1 143 ? -17.211 6.087 33.387 1.00 96.19 143 GLU A CA 1
ATOM 1045 C C . GLU A 1 143 ? -15.798 5.884 32.807 1.00 96.19 143 GLU A C 1
ATOM 1047 O O . GLU A 1 143 ? -15.471 6.414 31.742 1.00 96.19 143 GLU A O 1
ATOM 1052 N N . LYS A 1 144 ? -14.953 5.084 33.470 1.00 97.38 144 LYS A N 1
ATOM 1053 C CA . LYS A 1 144 ? -13.615 4.740 32.957 1.00 97.38 144 LYS A CA 1
ATOM 1054 C C . LYS A 1 144 ? -13.692 3.951 31.648 1.00 97.38 144 LYS A C 1
ATOM 1056 O O . LYS A 1 144 ? -12.941 4.260 30.723 1.00 97.38 144 LYS A O 1
ATOM 1061 N N . ILE A 1 145 ? -14.599 2.976 31.550 1.00 97.06 145 ILE A N 1
ATOM 1062 C CA . ILE A 1 145 ? -14.802 2.192 30.319 1.00 97.06 145 ILE A CA 1
ATOM 1063 C C . ILE A 1 145 ? -15.331 3.088 29.190 1.00 97.06 145 ILE A C 1
ATOM 1065 O O . ILE A 1 145 ? -14.870 2.966 28.055 1.00 97.06 145 ILE A O 1
ATOM 1069 N N . ALA A 1 146 ? -16.237 4.025 29.489 1.00 96.31 146 ALA A N 1
ATOM 1070 C CA . ALA A 1 146 ? -16.747 4.978 28.501 1.00 96.31 146 ALA A CA 1
ATOM 1071 C C . ALA A 1 146 ? -15.605 5.803 27.883 1.00 96.31 146 ALA A C 1
ATOM 1073 O O . ALA A 1 146 ? -15.446 5.815 26.665 1.00 96.31 146 ALA A O 1
ATOM 1074 N N . LYS A 1 147 ? -14.724 6.375 28.717 1.00 96.94 147 LYS A N 1
ATOM 1075 C CA . LYS A 1 147 ? -13.540 7.127 28.254 1.00 96.94 147 LYS A CA 1
ATOM 1076 C C . LYS A 1 147 ? -12.592 6.281 27.398 1.00 96.94 147 LYS A C 1
ATOM 1078 O O . LYS A 1 147 ? -12.046 6.769 26.413 1.00 96.94 147 LYS A O 1
ATOM 1083 N N . GLN A 1 148 ? -12.384 5.012 27.755 1.00 96.81 148 GLN A N 1
ATOM 1084 C CA . GLN A 1 148 ? -11.572 4.100 26.940 1.00 96.81 148 GLN A CA 1
ATOM 1085 C C . GLN A 1 148 ? -12.230 3.782 25.594 1.00 96.81 148 GLN A C 1
ATOM 1087 O O . GLN A 1 148 ? -11.540 3.655 24.586 1.00 96.81 148 GLN A O 1
ATOM 1092 N N . THR A 1 149 ? -13.556 3.680 25.562 1.00 96.62 149 THR A N 1
ATOM 1093 C CA . THR A 1 149 ? -14.305 3.404 24.331 1.00 96.62 149 THR A CA 1
ATOM 1094 C C . THR A 1 149 ? -14.276 4.607 23.386 1.00 96.62 149 THR A C 1
ATOM 1096 O O . THR A 1 149 ? -14.038 4.428 22.193 1.00 96.62 149 THR A O 1
ATOM 1099 N N . GLU A 1 150 ? -14.393 5.831 23.912 1.00 96.19 150 GLU A N 1
ATOM 1100 C CA . GLU A 1 150 ? -14.213 7.072 23.140 1.00 96.19 150 GLU A CA 1
ATOM 1101 C C . GLU A 1 150 ? -12.814 7.164 22.507 1.00 96.19 150 GLU A C 1
ATOM 1103 O O . GLU A 1 150 ? -12.664 7.544 21.343 1.00 96.19 150 GLU A O 1
ATOM 1108 N N . GLU A 1 151 ? -11.772 6.772 23.246 1.00 96.94 151 GLU A N 1
ATOM 1109 C CA . GLU A 1 151 ? -10.405 6.705 22.721 1.00 96.94 151 GLU A CA 1
ATOM 1110 C C . GLU A 1 151 ? -10.299 5.717 21.548 1.00 96.94 151 GLU A C 1
ATOM 1112 O O . GLU A 1 151 ? -9.725 6.049 20.508 1.00 96.94 151 GLU A O 1
ATOM 1117 N N . ILE A 1 152 ? -10.902 4.529 21.680 1.00 96.12 152 ILE A N 1
ATOM 1118 C CA . ILE A 1 152 ? -10.941 3.517 20.614 1.00 96.12 152 ILE A CA 1
ATOM 1119 C C . ILE A 1 152 ? -11.647 4.066 19.368 1.00 96.12 152 ILE A C 1
ATOM 1121 O O . ILE A 1 152 ? -11.122 3.919 18.262 1.00 96.12 152 ILE A O 1
ATOM 1125 N N . GLN A 1 153 ? -12.793 4.736 19.519 1.00 95.69 153 GLN A N 1
ATOM 1126 C CA . GLN A 1 153 ? -13.520 5.350 18.398 1.00 95.69 153 GLN A CA 1
ATOM 1127 C C . GLN A 1 153 ? -12.675 6.424 17.698 1.00 95.69 153 GLN A C 1
ATOM 1129 O O . GLN A 1 153 ? -12.610 6.473 16.465 1.00 95.69 153 GLN A O 1
ATOM 1134 N N . ARG A 1 154 ? -11.962 7.258 18.468 1.00 97.00 154 ARG A N 1
ATOM 1135 C CA . ARG A 1 154 ? -11.073 8.288 17.912 1.00 97.00 154 ARG A CA 1
ATOM 1136 C C . ARG A 1 154 ? -9.942 7.676 17.089 1.00 97.00 154 ARG A C 1
ATOM 1138 O O . ARG A 1 154 ? -9.684 8.126 15.971 1.00 97.00 154 ARG A O 1
ATOM 1145 N N . VAL A 1 155 ? -9.275 6.650 17.620 1.00 96.44 155 VAL A N 1
ATOM 1146 C CA . VAL A 1 155 ? -8.204 5.938 16.905 1.00 96.44 155 VAL A CA 1
ATOM 1147 C C . VAL A 1 155 ? -8.756 5.257 15.652 1.00 96.44 155 VAL A C 1
ATOM 1149 O O . VAL A 1 155 ? -8.168 5.395 14.583 1.00 96.44 155 VAL A O 1
ATOM 1152 N N . THR A 1 156 ? -9.921 4.614 15.748 1.00 95.56 156 THR A N 1
ATOM 1153 C CA . THR A 1 156 ? -10.602 3.957 14.619 1.00 95.56 156 THR A CA 1
ATOM 1154 C C . THR A 1 156 ? -10.909 4.949 13.494 1.00 95.56 156 THR A C 1
ATOM 1156 O O . THR A 1 156 ? -10.596 4.687 12.332 1.00 95.56 156 THR A O 1
ATOM 1159 N N . THR A 1 157 ? -11.421 6.135 13.833 1.00 94.81 157 THR A N 1
ATOM 1160 C CA . THR A 1 157 ? -11.689 7.216 12.868 1.00 94.81 157 THR A CA 1
ATOM 1161 C C . THR A 1 157 ? -10.405 7.716 12.197 1.00 94.81 157 THR A C 1
ATOM 1163 O O . THR A 1 157 ? -10.368 7.938 10.985 1.00 94.81 157 THR A O 1
ATOM 1166 N N . SER A 1 158 ? -9.322 7.862 12.964 1.00 96.56 158 SER A N 1
ATOM 1167 C CA . SER A 1 158 ? -8.008 8.234 12.422 1.00 96.56 158 SER A CA 1
ATOM 1168 C C . SER A 1 158 ? -7.472 7.169 11.455 1.00 96.56 158 SER A C 1
ATOM 1170 O O . SER A 1 158 ? -7.033 7.489 10.348 1.00 96.56 158 SER A O 1
ATOM 1172 N N . CYS A 1 159 ? -7.584 5.887 11.821 1.00 96.38 159 CYS A N 1
ATOM 1173 C CA . CYS A 1 159 ? -7.233 4.766 10.952 1.00 96.38 159 CYS A CA 1
ATOM 1174 C C . CYS A 1 159 ? -8.038 4.780 9.648 1.00 96.38 159 CYS A C 1
ATOM 1176 O O . CYS A 1 159 ? -7.450 4.596 8.584 1.00 96.38 159 CYS A O 1
ATOM 1178 N N . PHE A 1 160 ? -9.340 5.069 9.707 1.00 94.75 160 PHE A N 1
ATOM 1179 C CA . PHE A 1 160 ? -10.189 5.184 8.521 1.00 94.75 160 PHE A CA 1
ATOM 1180 C C . PHE A 1 160 ? -9.676 6.266 7.559 1.00 94.75 160 PHE A C 1
ATOM 1182 O O . PHE A 1 160 ? -9.489 6.011 6.371 1.00 94.75 160 PHE A O 1
ATOM 1189 N N . SER A 1 161 ? -9.361 7.458 8.077 1.00 95.38 161 SER A N 1
ATOM 1190 C CA . SER A 1 161 ? -8.795 8.558 7.280 1.00 95.38 161 SER A CA 1
ATOM 1191 C C . SER A 1 161 ? -7.463 8.183 6.611 1.00 95.38 161 SER A C 1
ATOM 1193 O O . SER A 1 161 ? -7.230 8.480 5.433 1.00 95.38 161 SER A O 1
ATOM 1195 N N . ASN A 1 162 ? -6.595 7.473 7.337 1.00 96.19 162 ASN A N 1
ATOM 1196 C CA . ASN A 1 162 ? -5.318 7.005 6.803 1.00 96.19 162 ASN A CA 1
ATOM 1197 C C . ASN A 1 162 ? -5.512 5.973 5.686 1.00 96.19 162 ASN A C 1
ATOM 1199 O O . ASN A 1 162 ? -4.870 6.087 4.643 1.00 96.19 162 ASN A O 1
ATOM 1203 N N . VAL A 1 163 ? -6.427 5.013 5.860 1.00 95.88 163 VAL A N 1
ATOM 1204 C CA . VAL A 1 163 ? -6.768 4.031 4.817 1.00 95.88 163 VAL A CA 1
ATOM 1205 C C . VAL A 1 163 ? -7.293 4.736 3.565 1.00 95.88 163 VAL A C 1
ATOM 1207 O O . VAL A 1 163 ? -6.806 4.468 2.472 1.00 95.88 163 VAL A O 1
ATOM 1210 N N . GLN A 1 164 ? -8.197 5.708 3.706 1.00 93.88 164 GLN A N 1
ATOM 1211 C CA . GLN A 1 164 ? -8.704 6.499 2.576 1.00 93.88 164 GLN A CA 1
ATOM 1212 C C . GLN A 1 164 ? -7.593 7.267 1.843 1.00 93.88 164 GLN A C 1
ATOM 1214 O O . GLN A 1 164 ? -7.590 7.361 0.615 1.00 93.88 164 GLN A O 1
ATOM 1219 N N . THR A 1 165 ? -6.622 7.800 2.584 1.00 95.81 165 THR A N 1
ATOM 1220 C CA . THR A 1 165 ? -5.458 8.480 1.998 1.00 95.81 165 THR A CA 1
ATOM 1221 C C . THR A 1 165 ? -4.576 7.507 1.214 1.00 95.81 165 THR A C 1
ATOM 1223 O O . THR A 1 165 ? -4.129 7.836 0.116 1.00 95.81 165 THR A O 1
ATOM 1226 N N . ILE A 1 166 ? -4.368 6.295 1.737 1.00 94.25 166 ILE A N 1
ATOM 1227 C CA . ILE A 1 166 ? -3.623 5.229 1.054 1.00 94.25 166 ILE A CA 1
ATOM 1228 C C . ILE A 1 166 ? -4.337 4.812 -0.237 1.00 94.25 166 ILE A C 1
ATOM 1230 O O . ILE A 1 166 ? -3.691 4.724 -1.278 1.00 94.25 166 ILE A O 1
ATOM 1234 N N . LEU A 1 167 ? -5.658 4.613 -0.199 1.00 93.38 167 LEU A N 1
ATOM 1235 C CA . LEU A 1 167 ? -6.447 4.241 -1.378 1.00 93.38 167 LEU A CA 1
ATOM 1236 C C . LEU A 1 167 ? -6.322 5.288 -2.497 1.00 93.38 167 LEU A C 1
ATOM 1238 O O . LEU A 1 167 ? -6.012 4.935 -3.632 1.00 93.38 167 LEU A O 1
ATOM 1242 N N . LYS A 1 168 ? -6.431 6.581 -2.169 1.00 93.88 168 LYS A N 1
ATOM 1243 C CA . LYS A 1 168 ? -6.212 7.673 -3.137 1.00 93.88 168 LYS A CA 1
ATOM 1244 C C . LYS A 1 168 ? -4.789 7.701 -3.696 1.00 93.88 168 LYS A C 1
ATOM 1246 O O . LYS A 1 168 ? -4.585 7.968 -4.877 1.00 93.88 168 LYS A O 1
ATOM 1251 N N . ALA A 1 169 ? -3.785 7.442 -2.859 1.00 93.94 169 ALA A N 1
ATOM 1252 C CA . ALA A 1 169 ? -2.404 7.370 -3.325 1.00 93.94 169 ALA A CA 1
ATOM 1253 C C . ALA A 1 169 ? -2.210 6.224 -4.334 1.00 93.94 169 ALA A C 1
ATOM 1255 O O . ALA A 1 169 ? -1.495 6.398 -5.318 1.00 93.94 169 ALA A O 1
ATOM 1256 N N . LEU A 1 170 ? -2.882 5.086 -4.135 1.00 92.25 170 LEU A N 1
ATOM 1257 C CA . LEU A 1 170 ? -2.840 3.950 -5.060 1.00 92.25 170 LEU A CA 1
ATOM 1258 C C . LEU A 1 170 ? -3.529 4.246 -6.396 1.00 92.25 170 LEU A C 1
ATOM 1260 O O . LEU A 1 170 ? -3.024 3.825 -7.437 1.00 92.25 170 LEU A O 1
ATOM 1264 N N . GLU A 1 171 ? -4.627 5.003 -6.397 1.00 90.06 171 GLU A N 1
ATOM 1265 C CA . GLU A 1 171 ? -5.260 5.475 -7.638 1.00 90.06 171 GLU A CA 1
ATOM 1266 C C . GLU A 1 171 ? -4.284 6.316 -8.479 1.00 90.06 171 GLU A C 1
ATOM 1268 O O . GLU A 1 171 ? -4.118 6.058 -9.673 1.00 90.06 171 GLU A O 1
ATOM 1273 N N . ASN A 1 172 ? -3.551 7.239 -7.844 1.00 91.44 172 ASN A N 1
ATOM 1274 C CA . ASN A 1 172 ? -2.536 8.060 -8.517 1.00 91.44 172 ASN A CA 1
ATOM 1275 C C . ASN A 1 172 ? -1.372 7.223 -9.078 1.00 91.44 172 ASN A C 1
ATOM 1277 O O . ASN A 1 172 ? -0.831 7.527 -10.147 1.00 91.44 172 ASN A O 1
ATOM 1281 N N . VAL A 1 173 ? -0.966 6.164 -8.367 1.00 91.50 173 VAL A N 1
ATOM 1282 C CA . VAL A 1 173 ? 0.068 5.236 -8.852 1.00 91.50 173 VAL A CA 1
ATOM 1283 C C . VAL A 1 173 ? -0.423 4.490 -10.091 1.00 91.50 173 VAL A C 1
ATOM 1285 O O . VAL A 1 173 ? 0.320 4.381 -11.066 1.00 91.50 173 VAL A O 1
ATOM 1288 N N . ASN A 1 174 ? -1.676 4.034 -10.093 1.00 87.81 174 ASN A N 1
ATOM 1289 C CA . ASN A 1 174 ? -2.269 3.341 -11.234 1.00 87.81 174 ASN A CA 1
ATOM 1290 C C . ASN A 1 174 ? -2.381 4.252 -12.474 1.00 87.81 174 ASN A C 1
ATOM 1292 O O . ASN A 1 174 ? -2.072 3.825 -13.587 1.00 87.81 174 ASN A O 1
ATOM 1296 N N . GLU A 1 175 ? -2.749 5.525 -12.297 1.00 89.25 175 GLU A N 1
ATOM 1297 C CA . GLU A 1 175 ? -2.739 6.514 -13.387 1.00 89.25 175 GLU A CA 1
ATOM 1298 C C . GLU A 1 175 ? -1.320 6.740 -13.937 1.00 89.25 175 GLU A C 1
ATOM 1300 O O . GLU A 1 175 ? -1.092 6.692 -15.150 1.00 89.25 175 GLU A O 1
ATOM 1305 N N . SER A 1 176 ? -0.340 6.902 -13.042 1.00 90.06 176 SER A N 1
ATOM 1306 C CA . SER A 1 176 ? 1.069 7.085 -13.411 1.00 90.06 176 SER A CA 1
ATOM 1307 C C . SER A 1 176 ? 1.620 5.885 -14.188 1.00 90.06 176 SER A C 1
ATOM 1309 O O . SER A 1 176 ? 2.320 6.063 -15.187 1.00 90.06 176 SER A O 1
ATOM 1311 N N . ALA A 1 177 ? 1.261 4.662 -13.791 1.00 90.25 177 ALA A N 1
ATOM 1312 C CA . ALA A 1 177 ? 1.634 3.440 -14.501 1.00 90.25 177 ALA A CA 1
ATOM 1313 C C . ALA A 1 177 ? 1.060 3.394 -15.932 1.00 90.25 177 ALA A C 1
ATOM 1315 O O . ALA A 1 177 ? 1.731 2.930 -16.861 1.00 90.25 177 ALA A O 1
ATOM 1316 N N . GLY A 1 178 ? -0.145 3.938 -16.140 1.00 87.88 178 GLY A N 1
ATOM 1317 C CA . GLY A 1 178 ? -0.720 4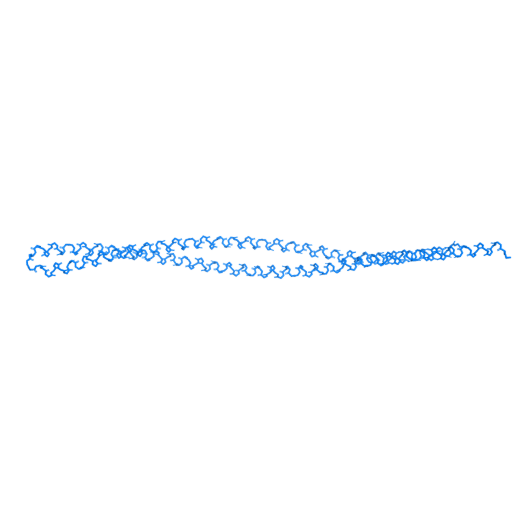.144 -17.472 1.00 87.88 178 GLY A CA 1
ATOM 1318 C C . GLY A 1 178 ? 0.115 5.099 -18.333 1.00 87.88 178 GLY A C 1
ATOM 1319 O O . GLY A 1 178 ? 0.408 4.796 -19.494 1.00 87.88 178 GLY A O 1
ATOM 1320 N N . GLY A 1 179 ? 0.573 6.214 -17.754 1.00 91.12 179 GLY A N 1
ATOM 1321 C CA . GLY A 1 179 ? 1.486 7.155 -18.414 1.00 91.12 179 GLY A CA 1
ATOM 1322 C C . GLY A 1 179 ? 2.828 6.521 -18.798 1.00 91.12 179 GLY A C 1
ATOM 1323 O O . GLY A 1 179 ? 3.294 6.685 -19.929 1.00 91.12 179 GLY A O 1
ATOM 1324 N N . VAL A 1 180 ? 3.410 5.725 -17.895 1.00 91.88 180 VAL A N 1
ATOM 1325 C CA . VAL A 1 180 ? 4.655 4.973 -18.137 1.00 91.88 180 VAL A CA 1
ATOM 1326 C C . VAL A 1 180 ? 4.494 3.989 -19.298 1.00 91.88 180 VAL A C 1
ATOM 1328 O O . VAL A 1 180 ? 5.342 3.960 -20.190 1.00 91.88 180 VAL A O 1
ATOM 1331 N N . SER A 1 181 ? 3.383 3.248 -19.368 1.00 90.44 181 SER A N 1
ATOM 1332 C CA . SER A 1 181 ? 3.099 2.357 -20.509 1.00 90.44 181 SER A CA 1
ATOM 1333 C C . SER A 1 181 ? 3.059 3.100 -21.849 1.00 90.44 181 SER A C 1
ATOM 1335 O O . SER A 1 181 ? 3.560 2.599 -22.861 1.00 90.44 181 SER A O 1
ATOM 1337 N N . GLY A 1 182 ? 2.497 4.312 -21.871 1.00 92.06 182 GLY A N 1
ATOM 1338 C CA . GLY A 1 182 ? 2.505 5.169 -23.057 1.00 92.06 182 GLY A CA 1
ATOM 1339 C C . GLY A 1 182 ? 3.922 5.550 -23.495 1.00 92.06 182 GLY A C 1
ATOM 1340 O O . GLY A 1 182 ? 4.266 5.401 -24.671 1.00 92.06 182 GLY A O 1
ATOM 1341 N N . ALA A 1 183 ? 4.758 5.978 -22.546 1.00 94.12 183 ALA A N 1
ATOM 1342 C CA . ALA A 1 183 ? 6.152 6.342 -22.797 1.00 94.12 183 ALA A CA 1
ATOM 1343 C C . ALA A 1 183 ? 6.984 5.147 -23.298 1.00 94.12 183 ALA A C 1
ATOM 1345 O O . ALA A 1 183 ? 7.715 5.274 -24.279 1.00 94.12 183 ALA A O 1
ATOM 1346 N N . ILE A 1 184 ? 6.809 3.967 -22.697 1.00 94.12 184 ILE A N 1
ATOM 1347 C CA . ILE A 1 184 ? 7.460 2.719 -23.124 1.00 94.12 184 ILE A CA 1
ATOM 1348 C C . ILE A 1 184 ? 7.142 2.400 -24.587 1.00 94.12 184 ILE A C 1
ATOM 1350 O O . ILE A 1 184 ? 8.036 2.076 -25.373 1.00 94.12 184 ILE A O 1
ATOM 1354 N N . LYS A 1 185 ? 5.870 2.521 -24.988 1.00 91.44 185 LYS A N 1
ATOM 1355 C CA . LYS A 1 185 ? 5.459 2.265 -26.374 1.00 91.44 185 LYS A CA 1
ATOM 1356 C C . LYS A 1 185 ? 6.164 3.207 -27.354 1.00 91.44 185 LYS A C 1
ATOM 1358 O O . LYS A 1 185 ? 6.583 2.764 -28.420 1.00 91.44 185 LYS A O 1
ATOM 1363 N N . GLN A 1 186 ? 6.312 4.482 -26.994 1.00 94.94 186 GLN A N 1
ATOM 1364 C CA . GLN A 1 186 ? 7.037 5.462 -27.807 1.00 94.94 186 GLN A CA 1
ATOM 1365 C C . GLN A 1 186 ? 8.534 5.146 -27.889 1.00 94.94 186 GLN A C 1
ATOM 1367 O O . GLN A 1 186 ? 9.100 5.166 -28.980 1.00 94.94 186 GLN A O 1
ATOM 1372 N N . GLN A 1 187 ? 9.167 4.793 -26.768 1.00 93.81 187 GLN A N 1
ATOM 1373 C CA . GLN A 1 187 ? 10.584 4.425 -26.744 1.00 93.81 187 GLN A CA 1
ATOM 1374 C C . GLN A 1 187 ? 10.872 3.187 -27.603 1.00 93.81 187 GLN A C 1
ATOM 1376 O O . GLN A 1 187 ? 11.838 3.183 -28.363 1.00 93.81 187 GLN A O 1
ATOM 1381 N N . LYS A 1 188 ? 10.002 2.170 -27.565 1.00 93.69 188 LYS A N 1
ATOM 1382 C CA . LYS A 1 188 ? 10.142 0.972 -28.406 1.00 93.69 188 LYS A CA 1
ATOM 1383 C C . LYS A 1 188 ? 10.096 1.297 -29.903 1.00 93.69 188 LYS A C 1
ATOM 1385 O O . LYS A 1 188 ? 10.873 0.737 -30.675 1.00 93.69 188 LYS A O 1
ATOM 1390 N N . LEU A 1 189 ? 9.215 2.213 -30.313 1.00 95.19 189 LEU A N 1
ATOM 1391 C CA . LEU A 1 189 ? 9.161 2.692 -31.699 1.00 95.19 189 LEU A CA 1
ATOM 1392 C C . LEU A 1 189 ? 10.455 3.418 -32.086 1.00 95.19 189 LEU A C 1
ATOM 1394 O O . LEU A 1 189 ? 11.043 3.093 -33.113 1.00 95.19 189 LEU A O 1
ATOM 1398 N N . ALA A 1 190 ? 10.937 4.328 -31.235 1.00 95.12 190 ALA A N 1
ATOM 1399 C CA . ALA A 1 190 ? 12.173 5.068 -31.483 1.00 95.12 190 ALA A CA 1
ATOM 1400 C C . ALA A 1 190 ? 13.395 4.141 -31.616 1.00 95.12 190 ALA A C 1
ATOM 1402 O O . ALA A 1 190 ? 14.212 4.323 -32.515 1.00 95.12 190 ALA A O 1
ATOM 1403 N N . ILE A 1 191 ? 13.509 3.109 -30.776 1.00 93.50 191 ILE A N 1
ATOM 1404 C CA . ILE A 1 191 ? 14.594 2.120 -30.878 1.00 93.50 191 ILE A CA 1
ATOM 1405 C C . ILE A 1 191 ? 14.485 1.321 -32.175 1.00 93.50 191 ILE A C 1
ATOM 1407 O O . ILE A 1 191 ? 15.490 1.136 -32.857 1.00 93.50 191 ILE A O 1
ATOM 1411 N N . SER A 1 192 ? 13.278 0.902 -32.563 1.00 93.00 192 SER A N 1
ATOM 1412 C CA . SER A 1 192 ? 13.072 0.212 -33.839 1.00 93.00 192 SER A CA 1
ATOM 1413 C C . SER A 1 192 ? 13.495 1.077 -35.033 1.00 93.00 192 SER A C 1
ATOM 1415 O O . SER A 1 192 ? 14.084 0.561 -35.984 1.00 93.00 192 SER A O 1
ATOM 1417 N N . GLU A 1 193 ? 13.224 2.384 -34.992 1.00 95.69 193 GLU A N 1
ATOM 1418 C CA . GLU A 1 193 ? 13.684 3.334 -36.010 1.00 95.69 193 GLU A CA 1
ATOM 1419 C C . GLU A 1 193 ? 15.208 3.497 -35.997 1.00 95.69 193 GLU A C 1
ATOM 1421 O O . GLU A 1 193 ? 15.829 3.508 -37.060 1.00 95.69 193 GLU A O 1
ATOM 1426 N N . ILE A 1 194 ? 15.834 3.563 -34.816 1.00 93.62 194 ILE A N 1
ATOM 1427 C CA . ILE A 1 194 ? 17.296 3.603 -34.670 1.00 93.62 194 ILE A CA 1
ATOM 1428 C C . ILE A 1 194 ? 17.926 2.356 -35.296 1.00 93.62 194 ILE A C 1
ATOM 1430 O O . ILE A 1 194 ? 18.828 2.483 -36.124 1.00 93.62 194 ILE A O 1
ATOM 1434 N N . SER A 1 195 ? 17.427 1.161 -34.973 1.00 93.50 195 SER A N 1
ATOM 1435 C CA . SER A 1 195 ? 17.922 -0.094 -35.548 1.00 93.50 195 SER A CA 1
ATOM 1436 C C . SER A 1 195 ? 17.778 -0.127 -37.074 1.00 93.50 195 SER A C 1
ATOM 1438 O O . SER A 1 195 ? 18.711 -0.529 -37.769 1.00 93.50 195 SER A O 1
ATOM 1440 N N . GLY A 1 196 ? 16.651 0.349 -37.616 1.00 93.81 196 GLY A N 1
ATOM 1441 C CA . GLY A 1 196 ? 16.459 0.465 -39.065 1.00 93.81 196 GLY A CA 1
ATOM 1442 C C . GLY A 1 196 ? 17.416 1.473 -39.714 1.00 93.81 196 GLY A C 1
ATOM 1443 O O . GLY A 1 196 ? 18.012 1.199 -40.758 1.00 93.81 196 GLY A O 1
ATOM 1444 N N . ASN A 1 197 ? 17.631 2.625 -39.077 1.00 94.50 197 ASN A N 1
ATOM 1445 C CA . ASN A 1 197 ? 18.573 3.639 -39.547 1.00 94.50 197 ASN A CA 1
ATOM 1446 C C . ASN A 1 197 ? 20.015 3.128 -39.546 1.00 94.50 197 ASN A C 1
ATOM 1448 O O . ASN A 1 197 ? 20.746 3.395 -40.497 1.00 94.50 197 ASN A O 1
ATOM 1452 N N . ILE A 1 198 ? 20.412 2.349 -38.540 1.00 94.50 198 ILE A N 1
ATOM 1453 C CA . ILE A 1 198 ? 21.723 1.697 -38.487 1.00 94.50 198 ILE A CA 1
ATOM 1454 C C . ILE A 1 198 ? 21.935 0.786 -39.700 1.00 94.50 198 ILE A C 1
ATOM 1456 O O . ILE A 1 198 ? 22.951 0.912 -40.385 1.00 94.50 198 ILE A O 1
ATOM 1460 N N . GLN A 1 199 ? 20.966 -0.080 -40.010 1.00 92.38 199 GLN A N 1
ATOM 1461 C CA . GLN A 1 199 ? 21.048 -0.975 -41.170 1.00 92.38 199 GLN A CA 1
ATOM 1462 C C . GLN A 1 199 ? 21.154 -0.189 -42.485 1.00 92.38 199 GLN A C 1
ATOM 1464 O O . GLN A 1 199 ? 21.972 -0.513 -43.350 1.00 92.38 199 GLN A O 1
ATOM 1469 N N . ASN A 1 200 ? 20.380 0.894 -42.615 1.00 94.75 200 ASN A N 1
ATOM 1470 C CA . ASN A 1 200 ? 20.448 1.785 -43.772 1.00 94.75 200 ASN A CA 1
ATOM 1471 C C . ASN A 1 200 ? 21.815 2.473 -43.897 1.00 94.75 200 ASN A C 1
ATOM 1473 O O . ASN A 1 200 ? 22.369 2.542 -44.994 1.00 94.75 200 ASN A O 1
ATOM 1477 N N . ILE A 1 201 ? 22.376 2.981 -42.795 1.00 93.50 201 ILE A N 1
ATOM 1478 C CA . ILE A 1 201 ? 23.705 3.609 -42.784 1.00 93.50 201 ILE A CA 1
ATOM 1479 C C . ILE A 1 201 ? 24.765 2.583 -43.185 1.00 93.50 201 ILE A C 1
ATOM 1481 O O . ILE A 1 201 ? 25.590 2.887 -44.044 1.00 93.50 201 ILE A O 1
ATOM 1485 N N . GLN A 1 202 ? 24.713 1.372 -42.630 1.00 92.25 202 GLN A N 1
ATOM 1486 C CA . GLN A 1 202 ? 25.652 0.301 -42.953 1.00 92.25 202 GLN A CA 1
ATOM 1487 C C . GLN A 1 202 ? 25.611 -0.054 -44.448 1.00 92.25 202 GLN A C 1
ATOM 1489 O O . GLN A 1 202 ? 26.651 -0.082 -45.101 1.00 92.25 202 GLN A O 1
ATOM 1494 N N . SER A 1 203 ? 24.418 -0.232 -45.026 1.00 93.06 203 SER A N 1
ATOM 1495 C CA . SER A 1 203 ? 24.265 -0.503 -46.463 1.00 93.06 203 SER A CA 1
ATOM 1496 C C . SER A 1 203 ? 24.806 0.638 -47.335 1.00 93.06 203 SER A C 1
ATOM 1498 O O . SER A 1 203 ? 25.561 0.398 -48.282 1.00 93.06 203 SER A O 1
ATOM 1500 N N . ARG A 1 204 ? 24.475 1.892 -46.998 1.00 93.31 204 ARG A N 1
ATOM 1501 C CA . ARG A 1 204 ? 24.956 3.077 -47.730 1.00 93.31 204 ARG A CA 1
ATOM 1502 C C . ARG A 1 204 ? 26.468 3.239 -47.634 1.00 93.31 204 ARG A C 1
ATOM 1504 O O . ARG A 1 204 ? 27.098 3.619 -48.614 1.00 93.31 204 ARG A O 1
ATOM 1511 N N . MET A 1 205 ? 27.042 2.943 -46.474 1.00 92.25 205 MET A N 1
ATOM 1512 C CA . MET A 1 205 ? 28.480 2.966 -46.240 1.00 92.25 205 MET A CA 1
ATOM 1513 C C . MET A 1 205 ? 29.194 1.932 -47.115 1.00 92.25 205 MET A C 1
ATOM 1515 O O . MET A 1 205 ? 30.141 2.290 -47.810 1.00 92.25 205 MET A O 1
ATOM 1519 N N . THR A 1 206 ? 28.714 0.685 -47.152 1.00 90.94 206 THR A N 1
ATOM 1520 C CA . THR A 1 206 ? 29.281 -0.357 -48.023 1.00 90.94 206 THR A CA 1
ATOM 1521 C C . THR A 1 206 ? 29.193 0.031 -49.500 1.00 90.94 206 THR A C 1
ATOM 1523 O O . THR A 1 206 ? 30.181 -0.100 -50.219 1.00 90.94 206 THR A O 1
ATOM 1526 N N . SER A 1 207 ? 28.049 0.564 -49.948 1.00 93.38 207 SER A N 1
ATOM 1527 C CA . SER A 1 207 ? 27.885 1.041 -51.329 1.00 93.38 207 SER A CA 1
ATOM 1528 C C . SER A 1 207 ? 28.850 2.181 -51.662 1.00 93.38 207 SER A C 1
ATOM 1530 O O . SER A 1 207 ? 29.482 2.159 -52.711 1.00 93.38 207 SER A O 1
ATOM 1532 N N . LEU A 1 208 ? 29.007 3.157 -50.763 1.00 92.00 208 LEU A N 1
ATOM 1533 C CA . LEU A 1 208 ? 29.910 4.290 -50.968 1.00 92.00 208 LEU A CA 1
ATOM 1534 C C . LEU A 1 208 ? 31.376 3.846 -51.046 1.00 92.00 208 LEU A C 1
ATOM 1536 O O . LEU A 1 208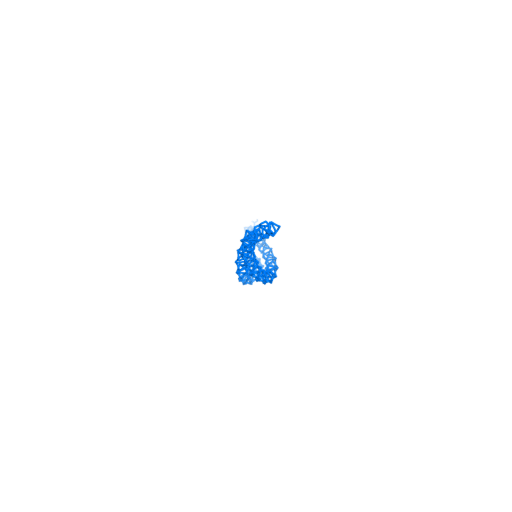 ? 32.130 4.347 -51.876 1.00 92.00 208 LEU A O 1
ATOM 1540 N N . ILE A 1 209 ? 31.783 2.903 -50.194 1.00 90.94 209 ILE A N 1
ATOM 1541 C CA . ILE A 1 209 ? 33.131 2.324 -50.222 1.00 90.94 209 ILE A CA 1
ATOM 1542 C C . ILE A 1 209 ? 33.383 1.621 -51.562 1.00 90.94 209 ILE A C 1
ATOM 1544 O O . ILE A 1 209 ? 34.450 1.799 -52.153 1.00 90.94 209 ILE A O 1
ATOM 1548 N N . ASP A 1 210 ? 32.407 0.861 -52.060 1.00 90.31 210 ASP A N 1
ATOM 1549 C CA . ASP A 1 210 ? 32.483 0.193 -53.362 1.00 90.31 210 ASP A CA 1
ATOM 1550 C C . ASP A 1 210 ? 32.571 1.206 -54.521 1.00 90.31 210 ASP A C 1
ATOM 1552 O O . ASP A 1 210 ? 33.434 1.079 -55.392 1.00 90.31 210 ASP A O 1
ATOM 1556 N N . ASP A 1 211 ? 31.767 2.272 -54.493 1.00 91.56 211 ASP A N 1
ATOM 1557 C CA . ASP A 1 211 ? 31.802 3.343 -55.497 1.00 91.56 211 ASP A CA 1
ATOM 1558 C C . ASP A 1 211 ? 33.146 4.090 -55.510 1.00 91.56 211 ASP A C 1
ATOM 1560 O O . ASP A 1 211 ? 33.702 4.343 -56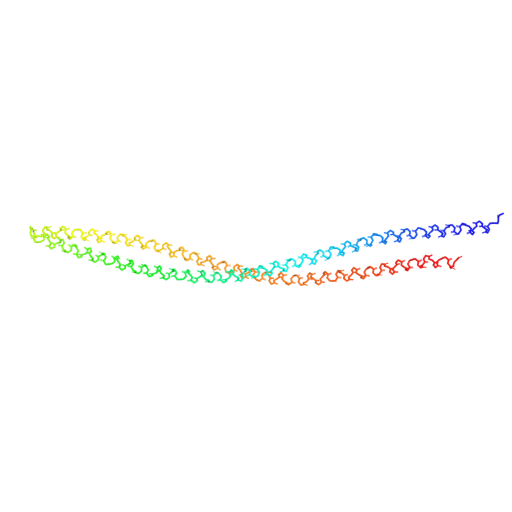.583 1.00 91.56 211 ASP A O 1
ATOM 1564 N N . ILE A 1 212 ? 33.718 4.396 -54.338 1.00 89.19 212 ILE A N 1
ATOM 1565 C CA . ILE A 1 212 ? 35.042 5.033 -54.232 1.00 89.19 212 ILE A CA 1
ATOM 1566 C C . ILE A 1 212 ? 36.129 4.101 -54.775 1.00 89.19 212 ILE A C 1
ATOM 1568 O O . ILE A 1 212 ? 36.979 4.546 -55.550 1.00 89.19 212 ILE A O 1
ATOM 1572 N N . ARG A 1 213 ? 36.099 2.809 -54.418 1.00 86.50 213 ARG A N 1
ATOM 1573 C CA . ARG A 1 213 ? 37.061 1.817 -54.929 1.00 86.50 213 ARG A CA 1
ATOM 1574 C C . ARG A 1 213 ? 36.970 1.700 -56.455 1.00 86.50 213 ARG A C 1
ATOM 1576 O O . ARG A 1 213 ? 37.997 1.778 -57.128 1.00 86.50 213 ARG A O 1
ATOM 1583 N N . LYS A 1 214 ? 35.761 1.631 -57.024 1.00 87.62 214 LYS A N 1
ATOM 1584 C CA . LYS A 1 214 ? 35.544 1.615 -58.484 1.00 87.62 214 LYS A CA 1
ATOM 1585 C C . LYS A 1 214 ? 36.014 2.893 -59.173 1.00 87.62 214 LYS A C 1
ATOM 1587 O O . LYS A 1 214 ? 36.620 2.813 -60.239 1.00 87.62 214 LYS A O 1
ATOM 1592 N N . ALA A 1 215 ? 35.760 4.067 -58.594 1.00 87.12 215 ALA A N 1
ATOM 1593 C CA . ALA A 1 215 ? 36.221 5.340 -59.147 1.00 87.12 215 ALA A CA 1
ATOM 1594 C C . ALA A 1 215 ? 37.758 5.424 -59.164 1.00 87.12 215 ALA A C 1
ATOM 1596 O O . ALA A 1 215 ? 38.345 5.815 -60.177 1.00 87.12 215 ALA A O 1
ATOM 1597 N N . ASN A 1 216 ? 38.399 4.974 -58.081 1.00 82.88 216 ASN A N 1
ATOM 1598 C CA . ASN A 1 216 ? 39.854 4.884 -57.956 1.00 82.88 216 ASN A CA 1
ATOM 1599 C C . ASN A 1 216 ? 40.451 3.905 -58.994 1.00 82.88 216 ASN A C 1
ATOM 1601 O O . ASN A 1 216 ? 41.478 4.174 -59.615 1.00 82.88 216 ASN A O 1
ATOM 1605 N N . GLU A 1 217 ? 39.772 2.788 -59.275 1.00 79.25 217 GLU A N 1
ATOM 1606 C CA . GLU A 1 217 ? 40.161 1.854 -60.342 1.00 79.25 217 GLU A CA 1
ATOM 1607 C C . GLU A 1 217 ? 39.892 2.381 -61.762 1.00 79.25 217 GLU A C 1
ATOM 1609 O O . GLU A 1 217 ? 40.653 2.085 -62.688 1.00 79.25 217 GLU A O 1
ATOM 1614 N N . GLY A 1 218 ? 38.822 3.154 -61.960 1.00 73.19 218 GLY A N 1
ATOM 1615 C CA . GLY A 1 218 ? 38.430 3.739 -63.245 1.00 73.19 218 GLY A CA 1
ATOM 1616 C C . GLY A 1 218 ? 39.414 4.797 -63.746 1.00 73.19 218 GLY A C 1
ATOM 1617 O O . GLY A 1 218 ? 39.768 4.789 -64.928 1.00 73.19 218 GLY A O 1
ATOM 1618 N N . GLN A 1 219 ? 39.953 5.627 -62.844 1.00 62.69 219 GLN A N 1
ATOM 1619 C CA . GLN A 1 219 ? 41.031 6.578 -63.159 1.00 62.69 219 GLN A CA 1
ATOM 1620 C C . GLN A 1 219 ? 42.308 5.894 -63.688 1.00 62.69 219 GLN A C 1
ATOM 1622 O O . GLN A 1 219 ? 43.090 6.514 -64.405 1.00 62.69 219 GLN A O 1
ATOM 1627 N N . ARG A 1 220 ? 42.498 4.592 -63.427 1.00 60.75 220 ARG A N 1
ATOM 1628 C CA . ARG A 1 220 ? 43.610 3.791 -63.968 1.00 60.75 220 ARG A CA 1
ATOM 1629 C C . ARG A 1 220 ? 43.472 3.470 -65.459 1.00 60.75 220 ARG A C 1
ATOM 1631 O O . ARG A 1 220 ? 44.478 3.199 -66.104 1.00 60.75 220 ARG A O 1
ATOM 1638 N N . LYS A 1 221 ? 42.241 3.407 -65.985 1.00 56.47 221 LYS A N 1
ATOM 1639 C CA . LYS A 1 221 ? 41.957 3.011 -67.380 1.00 56.47 221 LYS A CA 1
ATOM 1640 C C . LYS A 1 221 ? 41.794 4.204 -68.326 1.00 56.47 221 LYS A C 1
ATOM 1642 O O . LYS A 1 221 ? 41.899 4.017 -69.532 1.00 56.47 221 LYS A O 1
ATOM 1647 N N . ALA A 1 222 ? 41.491 5.387 -67.789 1.00 55.38 222 ALA A N 1
ATOM 1648 C CA . ALA A 1 222 ? 41.128 6.577 -68.562 1.00 55.38 222 ALA A CA 1
ATOM 1649 C C . ALA A 1 222 ? 42.309 7.502 -68.922 1.00 55.38 222 ALA A C 1
ATOM 1651 O O . ALA A 1 222 ? 42.103 8.475 -69.644 1.00 55.38 222 ALA A O 1
ATOM 1652 N N . GLY A 1 223 ? 43.526 7.213 -68.456 1.00 48.22 223 GLY A N 1
ATOM 1653 C CA . GLY A 1 223 ? 44.744 7.941 -68.825 1.00 48.22 223 GLY A CA 1
ATOM 1654 C C . GLY A 1 223 ? 45.951 7.035 -68.809 1.00 48.22 223 GLY A C 1
ATOM 1655 O O . GLY A 1 223 ? 46.917 7.357 -69.517 1.00 48.22 223 GLY A O 1
#

Secondary structure (DSSP, 8-state):
--HHHHHHHHHHHHHHHHHHHHHHHHHHHHHHHHHHHHHHHHHHHHHHHHHHHHHHHHHHHHHHHHHHHHHHHHHHHHHHHHHHHHHHHHHHHHHHHHHHHHHHHHHHHHHHHHHHTGGGGHHHHHHHHHHHHHHHHHHHHHHHHHHHHHHHHHHHHHHHHHHHHHHHHHHHHHHHHHHHHHHHHHHHHHHHHHHHHHHHHHHHHHHHHHHHHHHHHHTTT--

pLDDT: mean 92.02, std 7.31, range [48.22, 97.88]